Protein AF-A0A833RGL8-F1 (afdb_monomer_lite)

Sequence (198 aa):
MSSLGVRLPSSKVLNISPATPKSPPSQGNIVTILSIDGGGVRGLIPAAILAFLESKLQELDGEDARIADYFDVISGTSTGGLVATMLAAPNKQKRPLFSAKDIISFYNENIPKIFPSNRYDDSLEGTAASMDNSSNQNLLKLVQIGNGLLKKPVSRVNLENGNIEPLLNGGSNEEELIRFAKILSDERRMRLLRMQME

Structure (mmCIF, N/CA/C/O backbone):
data_AF-A0A833RGL8-F1
#
_entry.id   AF-A0A833RGL8-F1
#
loop_
_atom_site.group_PDB
_atom_site.id
_atom_site.type_symbol
_atom_site.label_atom_id
_atom_site.label_alt_id
_atom_site.label_comp_id
_atom_site.label_asym_id
_atom_site.label_entity_id
_atom_site.label_seq_id
_atom_site.pdbx_PDB_ins_code
_atom_site.Cartn_x
_atom_site.Cartn_y
_atom_site.Cartn_z
_atom_site.occupancy
_atom_site.B_iso_or_equiv
_atom_site.auth_seq_id
_atom_site.auth_comp_id
_atom_site.auth_asym_id
_atom_site.auth_atom_id
_atom_site.pdbx_PDB_model_num
ATOM 1 N N . MET A 1 1 ? -16.318 36.057 47.544 1.00 40.28 1 MET A N 1
ATOM 2 C CA . MET A 1 1 ? -15.712 35.810 46.218 1.00 40.28 1 MET A CA 1
ATOM 3 C C . MET A 1 1 ? -15.428 34.318 46.112 1.00 40.28 1 MET A C 1
ATOM 5 O O . MET A 1 1 ? -14.395 33.867 46.578 1.00 40.28 1 MET A O 1
ATOM 9 N N . SER A 1 2 ? -16.392 33.540 45.622 1.00 35.09 2 SER A N 1
ATOM 10 C CA . SER A 1 2 ? -16.273 32.086 45.445 1.00 35.09 2 SER A CA 1
ATOM 11 C C . SER A 1 2 ? -16.105 31.785 43.958 1.00 35.09 2 SER A C 1
ATOM 13 O O . SER A 1 2 ? -17.006 32.066 43.168 1.00 35.09 2 SER A O 1
ATOM 15 N N . SER A 1 3 ? -14.938 31.274 43.572 1.00 33.47 3 SER A N 1
ATOM 16 C CA . SER A 1 3 ? -14.620 30.906 42.195 1.00 33.47 3 SER A CA 1
ATOM 17 C C . SER A 1 3 ? -15.366 29.631 41.788 1.00 33.47 3 SER A C 1
ATOM 19 O O . SER A 1 3 ? -15.169 28.564 42.366 1.00 33.47 3 SER A O 1
ATOM 21 N N . LEU A 1 4 ? -16.216 29.727 40.762 1.00 38.72 4 LEU A N 1
ATOM 22 C CA . LEU A 1 4 ? -16.684 28.558 40.019 1.00 38.72 4 LEU A CA 1
ATOM 23 C C . LEU A 1 4 ? -15.535 28.054 39.136 1.00 38.72 4 LEU A C 1
ATOM 25 O O . LEU A 1 4 ? -15.265 28.605 38.072 1.00 38.72 4 LEU A O 1
ATOM 29 N N . GLY A 1 5 ? -14.846 27.009 39.590 1.00 34.19 5 GLY A N 1
ATOM 30 C CA . GLY A 1 5 ? -13.924 26.242 38.758 1.00 34.19 5 GLY A CA 1
ATOM 31 C C . GLY A 1 5 ? -14.698 25.237 37.909 1.00 34.19 5 GLY A C 1
ATOM 32 O O . GLY A 1 5 ? -15.135 24.206 38.415 1.00 34.19 5 GLY A O 1
ATOM 33 N N . VAL A 1 6 ? -14.860 25.522 36.616 1.00 39.75 6 VAL A N 1
ATOM 34 C CA . VAL A 1 6 ? -15.317 24.531 35.633 1.00 39.75 6 VAL A CA 1
ATOM 35 C C . VAL A 1 6 ? -14.189 23.520 35.437 1.00 39.75 6 VAL A C 1
ATOM 37 O O . VAL A 1 6 ? -13.125 23.840 34.910 1.00 39.75 6 VAL A O 1
ATOM 40 N N . ARG A 1 7 ? -14.406 22.292 35.909 1.00 36.06 7 ARG A N 1
ATOM 41 C CA . ARG A 1 7 ? -13.465 21.180 35.766 1.00 36.06 7 ARG A CA 1
ATOM 42 C C . ARG A 1 7 ? -13.641 20.582 34.366 1.00 36.06 7 ARG A C 1
ATOM 44 O O . ARG A 1 7 ? -14.615 19.878 34.119 1.00 36.06 7 ARG A O 1
ATOM 51 N N . LEU A 1 8 ? -12.722 20.885 33.450 1.00 35.59 8 LEU A N 1
ATOM 52 C CA . LEU A 1 8 ? -12.632 20.185 32.164 1.00 35.59 8 LEU A CA 1
ATOM 53 C C . LEU A 1 8 ? -12.257 18.712 32.421 1.00 35.59 8 LEU A C 1
ATOM 55 O O . LEU A 1 8 ? -11.372 18.458 33.246 1.00 35.59 8 LEU A O 1
ATOM 59 N N . PRO A 1 9 ? -12.903 17.734 31.764 1.00 39.12 9 PRO A N 1
ATOM 60 C CA . PRO A 1 9 ? -12.529 16.338 31.920 1.00 39.12 9 PRO A CA 1
ATOM 61 C C . PRO A 1 9 ? -11.150 16.101 31.298 1.00 39.12 9 PRO A C 1
ATOM 63 O O . PRO A 1 9 ? -10.868 16.527 30.178 1.00 39.12 9 PRO A O 1
ATOM 66 N N . SER A 1 10 ? -10.285 15.431 32.057 1.00 40.69 10 SER A N 1
ATOM 67 C CA . SER A 1 10 ? -8.956 15.015 31.625 1.00 40.69 10 SER A CA 1
ATOM 68 C C . SER A 1 10 ? -9.040 14.144 30.371 1.00 40.69 10 SER A C 1
ATOM 70 O O . SER A 1 10 ? -9.872 13.238 30.277 1.00 40.69 10 SER A O 1
ATOM 72 N N . SER A 1 11 ? -8.154 14.407 29.411 1.00 40.38 11 SER A N 1
ATOM 73 C CA . SER A 1 11 ? -7.927 13.558 28.247 1.00 40.38 11 SER A CA 1
ATOM 74 C C . SER A 1 11 ? -7.558 12.149 28.714 1.00 40.38 11 SER A C 1
ATOM 76 O O . SER A 1 11 ? -6.436 11.879 29.144 1.00 40.38 11 SER A O 1
ATOM 78 N N . LYS A 1 12 ? -8.521 11.224 28.660 1.00 40.88 12 LYS A N 1
ATOM 79 C CA . LYS A 1 12 ? -8.230 9.798 28.789 1.00 40.88 12 LYS A CA 1
ATOM 80 C C . LYS A 1 12 ? -7.387 9.405 27.583 1.00 40.88 12 LYS A C 1
ATOM 82 O O . LYS A 1 12 ? -7.902 9.284 26.476 1.00 40.88 12 LYS A O 1
ATOM 87 N N . VAL A 1 13 ? -6.092 9.216 27.809 1.00 41.22 13 VAL A N 1
ATOM 88 C CA . VAL A 1 13 ? -5.242 8.442 26.906 1.00 41.22 13 VAL A CA 1
ATOM 89 C C . VAL A 1 13 ? -5.885 7.058 26.812 1.00 41.22 13 VAL A C 1
ATOM 91 O O . VAL A 1 13 ? -5.988 6.346 27.813 1.00 41.22 13 VAL A O 1
ATOM 94 N N . LEU A 1 14 ? -6.425 6.728 25.639 1.00 39.59 14 LEU A N 1
ATOM 95 C CA . LEU A 1 14 ? -7.053 5.438 25.379 1.00 39.59 14 LEU A CA 1
ATOM 96 C C . LEU A 1 14 ? -5.961 4.370 25.417 1.00 39.59 14 LEU A C 1
ATOM 98 O O . LEU A 1 14 ? -5.161 4.253 24.494 1.00 39.59 14 LEU A O 1
ATOM 102 N N . ASN A 1 15 ? -5.918 3.612 26.509 1.00 33.62 15 ASN A N 1
ATOM 103 C CA . ASN A 1 15 ? -5.046 2.457 26.632 1.00 33.62 15 ASN A CA 1
ATOM 104 C C . ASN A 1 15 ? -5.696 1.297 25.866 1.00 33.62 15 ASN A C 1
ATOM 106 O O . ASN A 1 15 ? -6.582 0.613 26.381 1.00 33.62 15 ASN A O 1
ATOM 110 N N . ILE A 1 16 ? -5.333 1.155 24.594 1.00 46.06 16 ILE A N 1
ATOM 111 C CA . ILE A 1 16 ? -5.871 0.130 23.699 1.00 46.06 16 ILE A CA 1
ATOM 112 C C . ILE A 1 16 ? -5.130 -1.180 23.994 1.00 46.06 16 ILE A C 1
ATOM 114 O O . ILE A 1 16 ? -3.946 -1.309 23.701 1.00 46.06 16 ILE A O 1
ATOM 118 N N . SER A 1 17 ? -5.801 -2.147 24.623 1.00 36.81 17 SER A N 1
ATOM 119 C CA . SER A 1 17 ? -5.228 -3.480 24.846 1.00 36.81 17 SER A CA 1
ATOM 120 C C . SER A 1 17 ? -4.992 -4.211 23.513 1.00 36.81 17 SER A C 1
ATOM 122 O O . SER A 1 17 ? -5.835 -4.110 22.616 1.00 36.81 17 SER A O 1
ATOM 124 N N . PRO A 1 18 ? -3.910 -5.001 23.375 1.00 47.56 18 PRO A N 1
ATOM 125 C CA . PRO A 1 18 ? -3.611 -5.724 22.148 1.00 47.56 18 PRO A CA 1
ATOM 126 C C . PRO A 1 18 ? -4.452 -7.001 22.110 1.00 47.56 18 PRO A C 1
ATOM 128 O O . PRO A 1 18 ? -4.003 -8.069 22.519 1.00 47.56 18 PRO A O 1
ATOM 131 N N . ALA A 1 19 ? -5.712 -6.913 21.680 1.00 48.06 19 ALA A N 1
ATOM 132 C CA . ALA A 1 19 ? -6.512 -8.116 21.497 1.00 48.06 19 ALA A CA 1
ATOM 133 C C . ALA A 1 19 ? -7.598 -7.981 20.427 1.00 48.06 19 ALA A C 1
ATOM 135 O O . ALA A 1 19 ? -8.542 -7.202 20.533 1.00 48.06 19 ALA A O 1
ATOM 136 N N . THR A 1 20 ? -7.495 -8.918 19.488 1.00 40.09 20 THR A N 1
ATOM 137 C CA . THR A 1 20 ? -8.437 -9.357 18.454 1.00 40.09 20 THR A CA 1
ATOM 138 C C . THR A 1 20 ? -8.415 -8.616 17.115 1.00 40.09 20 THR A C 1
ATOM 140 O O . THR A 1 20 ? -8.352 -7.390 17.062 1.00 40.09 20 THR A O 1
ATOM 143 N N . PRO A 1 21 ? -8.469 -9.367 16.002 1.00 45.03 21 PRO A N 1
ATOM 144 C CA . PRO A 1 21 ? -8.455 -8.809 14.664 1.00 45.03 21 PRO A CA 1
ATOM 145 C C . PRO A 1 21 ? -9.860 -8.359 14.355 1.00 45.03 21 PRO A C 1
ATOM 147 O O . PRO A 1 21 ? -10.771 -9.170 14.179 1.00 45.03 21 PRO A O 1
ATOM 150 N N . LYS A 1 22 ? -10.031 -7.053 14.319 1.00 52.09 22 LYS A N 1
ATOM 151 C CA . LYS A 1 22 ? -11.241 -6.474 13.786 1.00 52.09 22 LYS A CA 1
ATOM 152 C C . LYS A 1 22 ? -10.915 -6.131 12.344 1.00 52.09 22 LYS A C 1
ATOM 154 O O . LYS A 1 22 ? -10.038 -5.309 12.101 1.00 52.09 22 LYS A O 1
ATOM 159 N N . SER A 1 23 ? -11.607 -6.776 11.404 1.00 52.25 23 SER A N 1
ATOM 160 C CA . SER A 1 23 ? -11.904 -6.125 10.126 1.00 52.25 23 SER A CA 1
ATOM 161 C C . SER A 1 23 ? -12.272 -4.664 10.415 1.00 52.25 23 SER A C 1
ATOM 163 O O . SER A 1 23 ? -12.898 -4.428 11.462 1.00 52.25 23 SER A O 1
ATOM 165 N N . PRO A 1 24 ? -11.884 -3.696 9.566 1.00 57.69 24 PRO A N 1
ATOM 166 C CA . PRO A 1 24 ? -12.228 -2.299 9.799 1.00 57.69 24 PRO A CA 1
ATOM 167 C C . PRO A 1 24 ? -13.723 -2.228 10.138 1.00 57.69 24 PRO A C 1
ATOM 169 O O . PRO A 1 24 ? -14.527 -2.868 9.451 1.00 57.69 24 PRO A O 1
ATOM 172 N N . PRO A 1 25 ? -14.115 -1.600 11.264 1.00 61.19 25 PRO A N 1
ATOM 173 C CA . PRO A 1 25 ? -15.490 -1.732 11.716 1.00 61.19 25 PRO A CA 1
ATOM 174 C C . PRO A 1 25 ? -16.434 -1.194 10.644 1.00 61.19 25 PRO A C 1
ATOM 176 O O . PRO A 1 25 ? -16.199 -0.116 10.099 1.00 61.19 25 PRO A O 1
ATOM 179 N N . SER A 1 26 ? -17.476 -1.958 10.323 1.00 59.44 26 SER A N 1
ATOM 180 C CA . SER A 1 26 ? -18.328 -1.731 9.148 1.00 59.44 26 SER A CA 1
ATOM 181 C C . SER A 1 26 ? -19.215 -0.484 9.248 1.00 59.44 26 SER A C 1
ATOM 183 O O . SER A 1 26 ? -19.781 -0.056 8.247 1.00 59.44 26 SER A O 1
ATOM 185 N N . GLN A 1 27 ? -19.327 0.124 10.433 1.00 61.91 27 GLN A N 1
ATOM 186 C CA . GLN A 1 27 ? -20.131 1.325 10.679 1.00 61.91 27 GLN A CA 1
ATOM 187 C C . GLN A 1 27 ? -19.305 2.622 10.617 1.00 61.91 27 GLN A C 1
ATOM 189 O O . GLN A 1 27 ? -19.189 3.380 11.589 1.00 61.91 27 GLN A O 1
ATOM 194 N N . GLY A 1 28 ? -18.716 2.865 9.449 1.00 65.75 28 GLY A N 1
ATOM 195 C CA . GLY A 1 28 ? -18.011 4.100 9.105 1.00 65.75 28 GLY A CA 1
ATOM 196 C C . GLY A 1 28 ? -18.901 5.179 8.492 1.00 65.75 28 GLY A C 1
ATOM 197 O O . GLY A 1 28 ? -20.062 4.935 8.175 1.00 65.75 28 GLY A O 1
ATOM 198 N N . ASN A 1 29 ? -18.357 6.383 8.311 1.00 77.75 29 ASN A N 1
ATOM 199 C CA . ASN A 1 29 ? -18.996 7.415 7.478 1.00 77.75 29 ASN A CA 1
ATOM 200 C C . ASN A 1 29 ? -18.647 7.246 5.994 1.00 77.75 29 ASN A C 1
ATOM 202 O O . ASN A 1 29 ? -19.386 7.703 5.124 1.00 77.75 29 ASN A O 1
ATOM 206 N N . ILE A 1 30 ? -17.505 6.619 5.715 1.00 87.31 30 ILE A N 1
ATOM 207 C CA . ILE A 1 30 ? -16.975 6.397 4.370 1.00 87.31 30 ILE A CA 1
ATOM 208 C C . ILE A 1 30 ? -16.576 4.935 4.208 1.00 87.31 30 ILE A C 1
ATOM 210 O O . ILE A 1 30 ? -16.220 4.292 5.191 1.00 87.31 30 ILE A O 1
ATOM 214 N N . VAL A 1 31 ? -16.599 4.431 2.974 1.00 91.00 31 VAL A N 1
ATOM 215 C CA . VAL A 1 31 ? -16.024 3.127 2.608 1.00 91.00 31 VAL A CA 1
ATOM 216 C C . VAL A 1 31 ? -14.622 3.357 2.052 1.00 91.00 31 VAL A C 1
ATOM 218 O O . VAL A 1 31 ? -14.440 4.204 1.176 1.00 91.00 31 VAL A O 1
ATOM 221 N N . THR A 1 32 ? -13.632 2.618 2.547 1.00 94.12 32 THR A N 1
ATOM 222 C CA . THR A 1 32 ? -12.225 2.764 2.148 1.00 94.12 32 THR A CA 1
ATOM 223 C C . THR A 1 32 ? -11.786 1.604 1.257 1.00 94.12 32 THR A C 1
ATOM 225 O O . THR A 1 32 ? -11.839 0.436 1.640 1.00 94.12 32 THR A O 1
ATOM 228 N N . ILE A 1 33 ? -11.328 1.921 0.044 1.00 96.69 33 ILE A N 1
ATOM 229 C CA . ILE A 1 33 ? -10.935 0.927 -0.963 1.00 96.69 33 ILE A CA 1
ATOM 230 C C . ILE A 1 33 ? -9.487 1.171 -1.384 1.00 96.69 33 ILE A C 1
ATOM 232 O O . ILE A 1 33 ? -9.130 2.280 -1.778 1.00 96.69 33 ILE A O 1
ATOM 236 N N . LEU A 1 34 ? -8.671 0.120 -1.329 1.00 97.56 34 LEU A N 1
ATOM 237 C CA . LEU A 1 34 ? -7.328 0.074 -1.897 1.00 97.56 34 LEU A CA 1
ATOM 238 C C . LEU A 1 34 ? -7.343 -0.802 -3.155 1.00 97.56 34 LEU A C 1
ATOM 240 O O . LEU A 1 34 ? -7.759 -1.962 -3.113 1.00 97.56 34 LEU A O 1
ATOM 244 N N . SER A 1 35 ? -6.862 -0.255 -4.269 1.00 97.81 35 SER A N 1
ATOM 245 C CA . SER A 1 35 ? -6.669 -0.980 -5.528 1.00 97.81 35 SER A CA 1
ATOM 246 C C . SER A 1 35 ? -5.206 -0.915 -5.941 1.00 97.81 35 SER A C 1
ATOM 248 O O . SER A 1 35 ? -4.608 0.161 -5.931 1.00 97.81 35 SER A O 1
ATOM 250 N N . ILE A 1 36 ? -4.629 -2.067 -6.286 1.00 97.75 36 ILE A N 1
ATOM 251 C CA . ILE A 1 36 ? -3.215 -2.207 -6.636 1.00 97.75 36 ILE A CA 1
ATOM 252 C C . ILE A 1 36 ? -3.092 -2.804 -8.037 1.00 97.75 36 ILE A C 1
ATOM 254 O O . ILE A 1 36 ? -3.458 -3.958 -8.285 1.00 97.75 36 ILE A O 1
ATOM 258 N N . ASP A 1 37 ? -2.530 -2.021 -8.949 1.00 94.81 37 ASP A N 1
ATOM 259 C CA . ASP A 1 37 ? -2.343 -2.430 -10.337 1.00 94.81 37 ASP A CA 1
ATOM 260 C C . ASP A 1 37 ? -1.329 -3.574 -10.484 1.00 94.81 37 ASP A C 1
ATOM 262 O O . ASP A 1 37 ? -0.404 -3.760 -9.686 1.00 94.81 37 ASP A O 1
ATOM 266 N N . GLY A 1 38 ? -1.494 -4.343 -11.562 1.00 92.69 38 GLY A N 1
ATOM 267 C CA . GLY A 1 38 ? -0.502 -5.317 -12.005 1.00 92.69 38 GLY A CA 1
ATOM 268 C C . GLY A 1 38 ? 0.695 -4.655 -12.689 1.00 92.69 38 GLY A C 1
ATOM 269 O O . GLY A 1 38 ? 0.631 -3.521 -13.156 1.00 92.69 38 GLY A O 1
ATOM 270 N N . GLY A 1 39 ? 1.810 -5.377 -12.794 1.00 90.06 39 GLY A N 1
ATOM 271 C CA . GLY A 1 39 ? 2.985 -4.836 -13.487 1.00 90.06 39 GLY A CA 1
ATOM 272 C C . GLY A 1 39 ? 4.252 -5.679 -13.421 1.00 90.06 39 GLY A C 1
ATOM 273 O O . GLY A 1 39 ? 5.340 -5.120 -13.566 1.00 90.06 39 GLY A O 1
ATOM 274 N N . GLY A 1 40 ? 4.136 -6.984 -13.156 1.00 90.25 40 GLY A N 1
ATOM 275 C CA . GLY A 1 40 ? 5.285 -7.874 -12.988 1.00 90.25 40 GLY A CA 1
ATOM 276 C C . GLY A 1 40 ? 6.196 -7.401 -11.853 1.00 90.25 40 GLY A C 1
ATOM 277 O O . GLY A 1 40 ? 5.705 -7.053 -10.781 1.00 90.25 40 GLY A O 1
ATOM 278 N N . VAL A 1 41 ? 7.504 -7.321 -12.079 1.00 90.62 41 VAL A N 1
ATOM 279 C CA . VAL A 1 41 ? 8.491 -6.858 -11.087 1.00 90.62 41 VAL A CA 1
ATOM 280 C C . VAL A 1 41 ? 8.257 -5.417 -10.618 1.00 90.62 41 VAL A C 1
ATOM 282 O O . VAL A 1 41 ? 8.681 -5.042 -9.525 1.00 90.62 41 VAL A O 1
ATOM 285 N N . ARG A 1 42 ? 7.522 -4.605 -11.396 1.00 91.62 42 ARG A N 1
ATOM 286 C CA . ARG A 1 42 ? 7.205 -3.210 -11.046 1.00 91.62 42 ARG A CA 1
ATOM 287 C C . ARG A 1 42 ? 6.253 -3.070 -9.862 1.00 91.62 42 ARG A C 1
ATOM 289 O O . ARG A 1 42 ? 6.107 -1.955 -9.375 1.00 91.62 42 ARG A O 1
ATOM 296 N N . GLY A 1 43 ? 5.677 -4.162 -9.349 1.00 92.00 43 GLY A N 1
ATOM 297 C CA . GLY A 1 43 ? 4.933 -4.157 -8.081 1.00 92.00 43 GLY A CA 1
ATOM 298 C C . GLY A 1 43 ? 5.740 -3.633 -6.884 1.00 92.00 43 GLY A C 1
ATOM 299 O O . GLY A 1 43 ? 5.153 -3.190 -5.902 1.00 92.00 43 GLY A O 1
ATOM 300 N N . LEU A 1 44 ? 7.075 -3.577 -6.990 1.00 93.31 44 LEU A N 1
ATOM 301 C CA . LEU A 1 44 ? 7.942 -2.892 -6.025 1.00 93.31 44 LEU A CA 1
ATOM 302 C C . LEU A 1 44 ? 7.663 -1.383 -5.898 1.00 93.31 44 LEU A C 1
ATOM 304 O O . LEU A 1 44 ? 7.874 -0.822 -4.825 1.00 93.31 44 LEU A O 1
ATOM 308 N N . ILE A 1 45 ? 7.172 -0.727 -6.956 1.00 95.25 45 ILE A N 1
ATOM 309 C CA . ILE A 1 45 ? 6.827 0.702 -6.929 1.00 95.25 45 ILE A CA 1
ATOM 310 C C . ILE A 1 45 ? 5.651 0.955 -5.969 1.00 95.25 45 ILE A C 1
ATOM 312 O O . ILE A 1 45 ? 5.850 1.687 -4.998 1.00 95.25 45 ILE A O 1
ATOM 316 N N . PRO A 1 46 ? 4.450 0.363 -6.161 1.00 96.56 46 PRO A N 1
ATOM 317 C CA . PRO A 1 46 ? 3.359 0.542 -5.209 1.00 96.56 46 PRO A CA 1
ATOM 318 C C . PRO A 1 46 ? 3.683 -0.048 -3.831 1.00 96.56 46 PRO A C 1
ATOM 320 O O . PRO A 1 46 ? 3.240 0.516 -2.837 1.00 96.56 46 PRO A O 1
ATOM 323 N N . ALA A 1 47 ? 4.499 -1.107 -3.727 1.00 96.19 47 ALA A N 1
ATOM 324 C CA . ALA A 1 47 ? 4.944 -1.622 -2.427 1.00 96.19 47 ALA A CA 1
ATOM 325 C C . ALA A 1 47 ? 5.746 -0.581 -1.622 1.00 96.19 47 ALA A C 1
ATOM 327 O O . ALA A 1 47 ? 5.528 -0.446 -0.421 1.00 96.19 47 ALA A O 1
ATOM 328 N N . ALA A 1 48 ? 6.619 0.201 -2.268 1.00 97.19 48 ALA A N 1
ATOM 329 C CA . ALA A 1 48 ? 7.343 1.294 -1.611 1.00 97.19 48 ALA A CA 1
ATOM 330 C C . ALA A 1 48 ? 6.402 2.407 -1.118 1.00 97.19 48 ALA A C 1
ATOM 332 O O . ALA A 1 48 ? 6.544 2.886 0.007 1.00 97.19 48 ALA A O 1
ATOM 333 N N . ILE A 1 49 ? 5.398 2.771 -1.921 1.00 98.12 49 ILE A N 1
ATOM 334 C CA . ILE A 1 49 ? 4.370 3.746 -1.526 1.00 98.12 49 ILE A CA 1
ATOM 335 C C . ILE A 1 49 ? 3.547 3.233 -0.336 1.00 98.12 49 ILE A C 1
ATOM 337 O O . ILE A 1 49 ? 3.317 3.969 0.622 1.00 98.12 49 ILE A O 1
ATOM 341 N N . LEU A 1 50 ? 3.144 1.961 -0.364 1.00 98.38 50 LEU A N 1
ATOM 342 C CA . LEU A 1 50 ? 2.401 1.325 0.723 1.00 98.38 50 LEU A CA 1
ATOM 343 C C . LEU A 1 50 ? 3.233 1.213 2.001 1.00 98.38 50 LEU A C 1
ATOM 345 O O . LEU A 1 50 ? 2.692 1.419 3.082 1.00 98.38 50 LEU A O 1
ATOM 349 N N . ALA A 1 51 ? 4.535 0.938 1.894 1.00 98.44 51 ALA A N 1
ATOM 350 C CA . ALA A 1 51 ? 5.438 0.911 3.041 1.00 98.44 51 ALA A CA 1
ATOM 351 C C . ALA A 1 51 ? 5.527 2.283 3.722 1.00 98.44 51 ALA A C 1
ATOM 353 O O . ALA A 1 51 ? 5.513 2.358 4.949 1.00 98.44 51 ALA A O 1
ATOM 354 N N . PHE A 1 52 ? 5.557 3.365 2.938 1.00 98.69 52 PHE A N 1
ATOM 355 C CA . PHE A 1 52 ? 5.489 4.722 3.475 1.00 98.69 52 PHE A CA 1
ATOM 356 C C . PHE A 1 52 ? 4.132 5.016 4.132 1.00 98.69 52 PHE A C 1
ATOM 358 O O . PHE A 1 52 ? 4.083 5.516 5.253 1.00 98.69 52 PHE A O 1
ATOM 365 N N . LEU A 1 53 ? 3.020 4.682 3.470 1.00 98.75 53 LEU A N 1
ATOM 366 C CA . LEU A 1 53 ? 1.685 4.884 4.041 1.00 98.75 53 LEU A CA 1
ATOM 367 C C . LEU A 1 53 ? 1.519 4.124 5.367 1.00 98.75 53 LEU A C 1
ATOM 369 O O . LEU A 1 53 ? 1.060 4.696 6.354 1.00 98.75 53 LEU A O 1
ATOM 373 N N . GLU A 1 54 ? 1.924 2.853 5.409 1.00 98.69 54 GLU A N 1
ATOM 374 C CA . GLU A 1 54 ? 1.841 2.030 6.615 1.00 98.69 54 GLU A CA 1
ATOM 375 C C . GLU A 1 54 ? 2.720 2.577 7.744 1.00 98.69 54 GLU A C 1
ATOM 377 O O . GLU A 1 54 ? 2.275 2.595 8.889 1.00 98.69 54 GLU A O 1
ATOM 382 N N . SER A 1 55 ? 3.910 3.112 7.444 1.00 98.62 55 SER A N 1
ATOM 383 C CA . SER A 1 55 ? 4.747 3.733 8.477 1.00 98.62 55 SER A CA 1
ATOM 384 C C . SER A 1 55 ? 4.079 4.971 9.082 1.00 98.62 55 SER A C 1
ATOM 386 O O . SER A 1 55 ? 4.161 5.187 10.287 1.00 98.62 55 SER A O 1
ATOM 388 N N . LYS A 1 56 ? 3.366 5.771 8.277 1.00 98.75 56 LYS A N 1
ATOM 389 C CA . LYS A 1 56 ? 2.605 6.926 8.784 1.00 98.75 56 LYS A CA 1
ATOM 390 C C . LYS A 1 56 ? 1.397 6.522 9.615 1.00 98.75 56 LYS A C 1
ATOM 392 O O . LYS A 1 56 ? 1.099 7.178 10.608 1.00 98.75 56 LYS A O 1
ATOM 397 N N . LEU A 1 57 ? 0.747 5.417 9.273 1.00 98.62 57 LEU A N 1
ATOM 398 C CA . LEU A 1 57 ? -0.307 4.836 10.103 1.00 98.62 57 LEU A CA 1
ATOM 399 C C . LEU A 1 57 ? 0.252 4.319 11.437 1.00 98.62 57 LEU A C 1
ATOM 401 O O . LEU A 1 57 ? -0.354 4.543 12.481 1.00 98.62 57 LEU A O 1
ATOM 405 N N . GLN A 1 58 ? 1.439 3.707 11.423 1.00 98.50 58 GLN A N 1
ATOM 406 C CA . GLN A 1 58 ? 2.127 3.244 12.632 1.00 98.50 58 GLN A CA 1
ATOM 407 C C . GLN A 1 58 ? 2.573 4.395 13.541 1.00 98.50 58 GLN A C 1
ATOM 409 O O . GLN A 1 58 ? 2.447 4.291 14.759 1.00 98.50 58 GLN A O 1
ATOM 414 N N . GLU A 1 59 ? 3.030 5.514 12.971 1.00 98.44 59 GLU A N 1
ATOM 415 C CA . GLU A 1 59 ? 3.318 6.743 13.728 1.00 98.44 59 GLU A CA 1
ATOM 416 C C . GLU A 1 59 ? 2.068 7.285 14.448 1.00 98.44 59 GLU A C 1
ATOM 418 O O . GLU A 1 59 ? 2.178 7.836 15.544 1.00 98.44 59 GLU A O 1
ATOM 423 N N . LEU A 1 60 ? 0.880 7.132 13.850 1.00 98.06 60 LEU A N 1
ATOM 424 C CA . LEU A 1 60 ? -0.378 7.650 14.394 1.00 98.06 60 LEU A CA 1
ATOM 425 C C . LEU A 1 60 ? -1.040 6.708 15.407 1.00 98.06 60 LEU A C 1
ATOM 427 O O . LEU A 1 60 ? -1.547 7.183 16.423 1.00 98.06 60 LEU A O 1
ATOM 431 N N . ASP A 1 61 ? -1.065 5.405 15.129 1.00 97.06 61 ASP A N 1
ATOM 432 C CA . ASP A 1 61 ? -1.884 4.418 15.850 1.00 97.06 61 ASP A CA 1
ATOM 433 C C . ASP A 1 61 ? -1.075 3.274 16.491 1.00 97.06 61 ASP A C 1
ATOM 435 O O . ASP A 1 61 ? -1.661 2.378 17.103 1.00 97.06 61 ASP A O 1
ATOM 439 N N . GLY A 1 62 ? 0.256 3.304 16.386 1.00 97.31 62 GLY A N 1
ATOM 440 C CA . GLY A 1 62 ? 1.173 2.336 16.992 1.00 97.31 62 GLY A CA 1
ATOM 441 C C . GLY A 1 62 ? 1.759 1.317 16.008 1.00 97.31 62 GLY A C 1
ATOM 442 O O . GLY A 1 62 ? 1.216 1.062 14.936 1.00 97.31 62 GLY A O 1
ATOM 443 N N . GLU A 1 63 ? 2.873 0.689 16.397 1.00 95.94 63 GLU A N 1
ATOM 444 C CA . GLU A 1 63 ? 3.695 -0.193 15.541 1.00 95.94 63 GLU A CA 1
ATOM 445 C C . GLU A 1 63 ? 2.944 -1.414 14.972 1.00 95.94 63 GLU A C 1
ATOM 447 O O . GLU A 1 63 ? 3.299 -1.955 13.920 1.00 95.94 63 GLU A O 1
ATOM 452 N N . ASP A 1 64 ? 1.867 -1.835 15.635 1.00 94.56 64 ASP A N 1
ATOM 453 C CA . ASP A 1 64 ? 1.023 -2.949 15.201 1.00 94.56 64 ASP A CA 1
ATOM 454 C C . ASP A 1 64 ? 0.014 -2.572 14.109 1.00 94.56 64 ASP A C 1
ATOM 456 O O . ASP A 1 64 ? -0.648 -3.464 13.567 1.00 94.56 64 ASP A O 1
ATOM 460 N N . ALA A 1 65 ? -0.115 -1.288 13.758 1.00 96.69 65 ALA A N 1
ATOM 461 C CA . ALA A 1 65 ? -0.981 -0.837 12.676 1.00 96.69 65 ALA A CA 1
ATOM 462 C C . ALA A 1 65 ? -0.567 -1.468 11.338 1.00 96.69 65 ALA A C 1
ATOM 464 O O . ALA A 1 65 ? 0.618 -1.530 10.984 1.00 96.69 65 ALA A O 1
ATOM 465 N N . ARG A 1 66 ? -1.556 -1.970 10.595 1.00 97.75 66 ARG A N 1
ATOM 466 C CA . ARG A 1 66 ? -1.374 -2.572 9.268 1.00 97.75 66 ARG A CA 1
ATOM 467 C C . ARG A 1 66 ? -2.360 -1.987 8.275 1.00 97.75 66 ARG A C 1
ATOM 469 O O . ARG A 1 66 ? -3.460 -1.623 8.672 1.00 97.75 66 ARG A O 1
ATOM 476 N N . ILE A 1 67 ? -2.015 -1.980 6.986 1.00 97.88 67 ILE A N 1
ATOM 477 C CA . ILE A 1 67 ? -2.906 -1.502 5.906 1.00 97.88 67 ILE A CA 1
ATOM 478 C C . ILE A 1 67 ? -4.326 -2.092 6.021 1.00 97.88 67 ILE A C 1
ATOM 480 O O . ILE A 1 67 ? -5.307 -1.356 5.928 1.00 97.88 67 ILE A O 1
ATOM 484 N N . ALA A 1 68 ? -4.450 -3.392 6.306 1.00 96.62 68 ALA A N 1
ATOM 485 C CA . ALA A 1 68 ? -5.745 -4.068 6.441 1.00 96.62 68 ALA A CA 1
ATOM 486 C C . ALA A 1 68 ? -6.629 -3.569 7.600 1.00 96.62 68 ALA A C 1
ATOM 488 O O . ALA A 1 68 ? -7.807 -3.907 7.644 1.00 96.62 68 ALA A O 1
ATOM 489 N N . ASP A 1 69 ? -6.102 -2.761 8.521 1.00 95.38 69 ASP A N 1
ATOM 490 C CA . ASP A 1 69 ? -6.897 -2.148 9.590 1.00 95.38 69 ASP A CA 1
ATOM 491 C C . ASP A 1 69 ? -7.716 -0.939 9.120 1.00 95.38 69 ASP A C 1
ATOM 493 O O . ASP A 1 69 ? -8.617 -0.494 9.834 1.00 95.38 69 ASP A O 1
ATOM 497 N N . TYR A 1 70 ? -7.366 -0.377 7.960 1.00 96.31 70 TYR A N 1
ATOM 498 C CA . TYR A 1 70 ? -7.870 0.912 7.483 1.00 96.31 70 TYR A CA 1
ATOM 499 C C . TYR A 1 70 ? -8.691 0.810 6.200 1.00 96.31 70 TYR A C 1
ATOM 501 O O . TYR A 1 70 ? -9.443 1.734 5.896 1.00 96.31 70 TYR A O 1
ATOM 509 N N . PHE A 1 71 ? -8.545 -0.282 5.447 1.00 96.38 71 PHE A N 1
ATOM 510 C CA . PHE A 1 71 ? -9.212 -0.491 4.163 1.00 96.38 71 PHE A CA 1
ATOM 511 C C . PHE A 1 71 ? -10.253 -1.601 4.249 1.00 96.38 71 PHE A C 1
ATOM 513 O O . PHE A 1 71 ? -9.911 -2.750 4.521 1.00 96.38 71 PHE A O 1
ATOM 520 N N . ASP A 1 72 ? -11.511 -1.254 3.972 1.00 94.00 72 ASP A N 1
ATOM 521 C CA . ASP A 1 72 ? -12.637 -2.194 3.911 1.00 94.00 72 ASP A CA 1
ATOM 522 C C . ASP A 1 72 ? -12.462 -3.220 2.789 1.00 94.00 72 ASP A C 1
ATOM 524 O O . ASP A 1 72 ? -12.819 -4.390 2.930 1.00 94.00 72 ASP A O 1
ATOM 528 N N . VAL A 1 73 ? -11.891 -2.774 1.670 1.00 96.06 73 VAL A N 1
ATOM 529 C CA . VAL A 1 73 ? -11.610 -3.610 0.507 1.00 96.06 73 VAL A CA 1
ATOM 530 C C . VAL A 1 73 ? -10.171 -3.388 0.068 1.00 96.06 73 VAL A C 1
ATOM 532 O O . VAL A 1 73 ? -9.756 -2.258 -0.186 1.00 96.06 73 VAL A O 1
ATOM 535 N N . ILE A 1 74 ? -9.425 -4.483 -0.079 1.00 97.50 74 ILE A N 1
ATOM 536 C CA . ILE A 1 74 ? -8.115 -4.496 -0.728 1.00 97.50 74 ILE A CA 1
ATOM 537 C C . ILE A 1 74 ? -8.229 -5.376 -1.964 1.00 97.50 74 ILE A C 1
ATOM 539 O O . ILE A 1 74 ? -8.598 -6.547 -1.880 1.00 97.50 74 ILE A O 1
ATOM 543 N N . SER A 1 75 ? -7.913 -4.802 -3.116 1.00 97.75 75 SER A N 1
ATOM 544 C CA . SER A 1 75 ? -7.980 -5.469 -4.410 1.00 97.75 75 SER A CA 1
ATOM 545 C C . SER A 1 75 ? -6.684 -5.274 -5.181 1.00 97.75 75 SER A C 1
ATOM 547 O O . SER A 1 75 ? -5.948 -4.308 -4.974 1.00 97.75 75 SER A O 1
ATOM 549 N N . GLY A 1 76 ? -6.396 -6.199 -6.089 1.00 97.62 76 GLY A N 1
ATOM 550 C CA . GLY A 1 76 ? -5.300 -6.026 -7.022 1.00 97.62 76 GLY A CA 1
ATOM 551 C C . GLY A 1 76 ? -5.286 -7.080 -8.115 1.00 97.62 76 GLY A C 1
ATOM 552 O O . GLY A 1 76 ? -5.851 -8.163 -7.963 1.00 97.62 76 GLY A O 1
ATOM 553 N N . THR A 1 77 ? -4.629 -6.753 -9.224 1.00 96.69 77 THR A N 1
ATOM 554 C CA . THR A 1 77 ? -4.547 -7.619 -10.410 1.00 96.69 77 THR A CA 1
ATOM 555 C C . THR A 1 77 ? -3.117 -8.110 -10.613 1.00 96.69 77 THR A C 1
ATOM 557 O O . THR A 1 77 ? -2.171 -7.339 -10.475 1.00 96.69 77 THR A O 1
ATOM 560 N N . SER A 1 78 ? -2.930 -9.386 -10.973 1.00 94.06 78 SER A N 1
ATOM 561 C CA . SER A 1 78 ? -1.600 -9.983 -11.199 1.00 94.06 78 SER A CA 1
ATOM 562 C C . SER A 1 78 ? -0.682 -9.786 -9.975 1.00 94.06 78 SER A C 1
ATOM 564 O O . SER A 1 78 ? -1.078 -10.129 -8.861 1.00 94.06 78 SER A O 1
ATOM 566 N N . THR A 1 79 ? 0.504 -9.195 -10.136 1.00 93.25 79 THR A N 1
ATOM 567 C CA . THR A 1 79 ? 1.392 -8.804 -9.032 1.00 93.25 79 THR A CA 1
ATOM 568 C C . THR A 1 79 ? 0.664 -8.021 -7.935 1.00 93.25 79 THR A C 1
ATOM 570 O O . THR A 1 79 ? 0.866 -8.292 -6.755 1.00 93.25 79 THR A O 1
ATOM 573 N N . GLY A 1 80 ? -0.232 -7.098 -8.297 1.00 95.75 80 GLY A N 1
ATOM 574 C CA . GLY A 1 80 ? -1.035 -6.351 -7.329 1.00 95.75 80 GLY A CA 1
ATOM 575 C C . GLY A 1 80 ? -1.963 -7.250 -6.508 1.00 95.75 80 GLY A C 1
ATOM 576 O O . GLY A 1 80 ? -2.177 -6.993 -5.329 1.00 95.75 80 GLY A O 1
ATOM 577 N N . GLY A 1 81 ? -2.448 -8.353 -7.086 1.00 96.81 81 GLY A N 1
ATOM 578 C CA . GLY A 1 81 ? -3.230 -9.372 -6.379 1.00 96.81 81 GLY A CA 1
ATOM 579 C C . GLY A 1 81 ? -2.396 -10.178 -5.379 1.00 96.81 81 GLY A C 1
ATOM 580 O O . GLY A 1 81 ? -2.873 -10.491 -4.286 1.00 96.81 81 GLY A O 1
ATOM 581 N N . LEU A 1 82 ? -1.123 -10.449 -5.698 1.00 94.94 82 LEU A N 1
ATOM 582 C CA . LEU A 1 82 ? -0.178 -11.030 -4.736 1.00 94.94 82 LEU A CA 1
ATOM 583 C C . LEU A 1 82 ? 0.058 -10.071 -3.563 1.00 94.94 82 LEU A C 1
ATOM 585 O O . LEU A 1 82 ? -0.055 -10.488 -2.414 1.00 94.94 82 LEU A O 1
ATOM 589 N N . VAL A 1 83 ? 0.314 -8.787 -3.843 1.00 96.25 83 VAL A N 1
ATOM 590 C CA . VAL A 1 83 ? 0.483 -7.748 -2.809 1.00 96.25 83 VAL A CA 1
ATOM 591 C C . VAL A 1 83 ? -0.771 -7.639 -1.935 1.00 96.25 83 VAL A C 1
ATOM 593 O O . VAL A 1 83 ? -0.664 -7.684 -0.711 1.00 96.25 83 VAL A O 1
ATOM 596 N N . ALA A 1 84 ? -1.961 -7.575 -2.540 1.00 97.31 84 ALA A N 1
ATOM 597 C CA . ALA A 1 84 ? -3.235 -7.546 -1.822 1.00 97.31 84 ALA A CA 1
ATOM 598 C C . ALA A 1 84 ? -3.399 -8.760 -0.893 1.00 97.31 84 ALA A C 1
ATOM 600 O O . ALA A 1 84 ? -3.756 -8.608 0.274 1.00 97.31 84 ALA A O 1
ATOM 601 N N . THR A 1 85 ? -3.064 -9.958 -1.380 1.00 96.06 85 THR A N 1
ATOM 602 C CA . THR A 1 85 ? -3.127 -11.189 -0.581 1.00 96.06 85 THR A CA 1
ATOM 603 C C . THR A 1 85 ? -2.143 -11.150 0.585 1.00 96.06 85 THR A C 1
ATOM 605 O O . THR A 1 85 ? -2.517 -11.492 1.700 1.00 96.06 85 THR A O 1
ATOM 608 N N . MET A 1 86 ? -0.905 -10.696 0.373 1.00 95.50 86 MET A N 1
ATOM 609 C CA . MET A 1 86 ? 0.098 -10.581 1.441 1.00 95.50 86 MET A CA 1
ATOM 610 C C . MET A 1 86 ? -0.340 -9.614 2.551 1.00 95.50 86 MET A C 1
ATOM 612 O O . MET A 1 86 ? -0.130 -9.902 3.729 1.00 95.50 86 MET A O 1
ATOM 616 N N . LEU A 1 87 ? -0.992 -8.507 2.182 1.00 96.44 87 LEU A N 1
ATOM 617 C CA . LEU A 1 87 ? -1.513 -7.508 3.121 1.00 96.44 87 LEU A CA 1
ATOM 618 C C . LEU A 1 87 ? -2.761 -7.968 3.886 1.00 96.44 87 LEU A C 1
ATOM 620 O O . LEU A 1 87 ? -3.039 -7.431 4.954 1.00 96.44 87 LEU A O 1
ATOM 624 N N . ALA A 1 88 ? -3.526 -8.924 3.352 1.00 95.50 88 ALA A N 1
ATOM 625 C CA . ALA A 1 88 ? -4.812 -9.337 3.920 1.00 95.50 88 ALA A CA 1
ATOM 626 C C . ALA A 1 88 ? -4.795 -10.738 4.556 1.00 95.50 88 ALA A C 1
ATOM 628 O O . ALA A 1 88 ? -5.620 -11.029 5.424 1.00 95.50 88 ALA A O 1
ATOM 629 N N . ALA A 1 89 ? -3.880 -11.619 4.141 1.00 95.00 89 ALA A N 1
ATOM 630 C CA . ALA A 1 89 ? -3.839 -13.001 4.602 1.00 95.00 89 ALA A CA 1
ATOM 631 C C . ALA A 1 89 ? -3.564 -13.070 6.117 1.00 95.00 89 ALA A C 1
ATOM 633 O O . ALA A 1 89 ? -2.560 -12.521 6.581 1.00 95.00 89 ALA A O 1
ATOM 634 N N . PRO A 1 90 ? -4.416 -13.754 6.903 1.00 94.44 90 PRO A N 1
ATOM 635 C CA . PRO A 1 90 ? -4.258 -13.822 8.346 1.00 94.44 90 PRO A CA 1
ATOM 636 C C . PRO A 1 90 ? -3.154 -14.804 8.760 1.00 94.44 90 PRO A C 1
ATOM 638 O O . PRO A 1 90 ? -3.070 -15.927 8.266 1.00 94.44 90 PRO A O 1
ATOM 641 N N . ASN A 1 91 ? -2.355 -14.415 9.749 1.00 92.19 91 ASN A N 1
ATOM 642 C CA . ASN A 1 91 ? -1.491 -15.308 10.515 1.00 92.19 91 ASN A CA 1
ATOM 643 C C . ASN A 1 91 ? -2.290 -16.048 11.614 1.00 92.19 91 ASN A C 1
ATOM 645 O O . ASN A 1 91 ? -3.513 -15.931 11.712 1.00 92.19 91 ASN A O 1
ATOM 649 N N . LYS A 1 92 ? -1.611 -16.811 12.485 1.00 92.94 92 LYS A N 1
ATOM 650 C CA . LYS A 1 92 ? -2.266 -17.555 13.585 1.00 92.94 92 LYS A CA 1
ATOM 651 C C . LYS A 1 92 ? -2.991 -16.642 14.582 1.00 92.94 92 LYS A C 1
ATOM 653 O O . LYS A 1 92 ? -3.980 -17.049 15.182 1.00 92.94 92 LYS A O 1
ATOM 658 N N . GLN A 1 93 ? -2.520 -15.409 14.734 1.00 90.94 93 GLN A N 1
ATOM 659 C CA . GLN A 1 93 ? -3.125 -14.354 15.548 1.00 90.94 93 GLN A CA 1
ATOM 660 C C . GLN A 1 93 ? -4.201 -13.580 14.770 1.00 90.94 93 GLN A C 1
ATOM 662 O O . GLN A 1 93 ? -4.712 -12.573 15.261 1.00 90.94 93 GLN A O 1
ATOM 667 N N . LYS A 1 94 ? -4.552 -14.051 13.563 1.00 90.81 94 LYS A N 1
ATOM 668 C CA . LYS A 1 94 ? -5.504 -13.449 12.629 1.00 90.81 94 LYS A CA 1
ATOM 669 C C . LYS A 1 94 ? -5.157 -11.993 12.247 1.00 90.81 94 LYS A C 1
ATOM 671 O O . LYS A 1 94 ? -6.029 -11.240 11.832 1.00 90.81 94 LYS A O 1
ATOM 676 N N . ARG A 1 95 ? -3.887 -11.593 12.366 1.00 93.75 95 ARG A N 1
ATOM 677 C CA . ARG A 1 95 ? -3.337 -10.325 11.845 1.00 93.75 95 ARG A CA 1
ATOM 678 C C . ARG A 1 95 ? -2.754 -10.545 10.445 1.00 93.75 95 ARG A C 1
ATOM 680 O O . ARG A 1 95 ? -2.402 -11.685 10.150 1.00 93.75 95 ARG A O 1
ATOM 687 N N . PRO A 1 96 ? -2.600 -9.503 9.611 1.00 95.19 96 PRO A N 1
ATOM 688 C CA . PRO A 1 96 ? -1.867 -9.614 8.352 1.00 95.19 96 PRO A CA 1
ATOM 689 C C . PRO A 1 96 ? -0.516 -10.314 8.513 1.00 95.19 96 PRO A C 1
ATOM 691 O O . PRO A 1 96 ? 0.240 -10.010 9.438 1.00 95.19 96 PRO A O 1
ATOM 694 N N . LEU A 1 97 ? -0.233 -11.269 7.626 1.00 93.31 97 LEU A N 1
ATOM 695 C CA . LEU A 1 97 ? 1.002 -12.050 7.640 1.00 93.31 97 LEU A CA 1
ATOM 696 C C . LEU A 1 97 ? 2.228 -11.193 7.299 1.00 93.31 97 LEU A C 1
ATOM 698 O O . LEU A 1 97 ? 3.309 -11.460 7.819 1.00 93.31 97 LEU A O 1
ATOM 702 N N . PHE A 1 98 ? 2.045 -10.169 6.465 1.00 95.50 98 PHE A N 1
ATOM 703 C CA . PHE A 1 98 ? 3.096 -9.257 6.029 1.00 95.50 98 PHE A CA 1
ATOM 704 C C . PHE A 1 98 ? 2.750 -7.812 6.395 1.00 95.50 98 PHE A C 1
ATOM 706 O O . PHE A 1 98 ? 1.604 -7.380 6.252 1.00 95.50 98 PHE A O 1
ATOM 713 N N . SER A 1 99 ? 3.755 -7.053 6.831 1.00 96.62 99 SER A N 1
ATOM 714 C CA . SER A 1 99 ? 3.734 -5.592 6.721 1.00 96.62 99 SER A CA 1
ATOM 715 C C . SER A 1 99 ? 3.981 -5.173 5.268 1.00 96.62 99 SER A C 1
ATOM 717 O O . SER A 1 99 ? 4.534 -5.931 4.465 1.00 96.62 99 SER A O 1
ATOM 719 N N . ALA A 1 100 ? 3.631 -3.940 4.918 1.00 95.75 100 ALA A N 1
ATOM 720 C CA . ALA A 1 100 ? 3.921 -3.384 3.602 1.00 95.75 100 ALA A CA 1
ATOM 721 C C . ALA A 1 100 ? 5.435 -3.341 3.313 1.00 95.75 100 ALA A C 1
ATOM 723 O O . ALA A 1 100 ? 5.857 -3.532 2.172 1.00 95.75 100 ALA A O 1
ATOM 724 N N . LYS A 1 101 ? 6.273 -3.173 4.345 1.00 95.81 101 LYS A N 1
ATOM 725 C CA . LYS A 1 101 ? 7.736 -3.250 4.214 1.00 95.81 101 LYS A CA 1
ATOM 726 C C . LYS A 1 101 ? 8.218 -4.671 3.902 1.00 95.81 101 LYS A C 1
ATOM 728 O O . LYS A 1 101 ? 9.122 -4.829 3.082 1.00 95.81 101 LYS A O 1
ATOM 733 N N . ASP A 1 102 ? 7.604 -5.696 4.495 1.00 96.44 102 ASP A N 1
ATOM 734 C CA . ASP A 1 102 ? 7.987 -7.098 4.262 1.00 96.44 102 ASP A CA 1
ATOM 735 C C . ASP A 1 102 ? 7.747 -7.532 2.813 1.00 96.44 102 ASP A C 1
ATOM 737 O O . ASP A 1 102 ? 8.448 -8.403 2.302 1.00 96.44 102 ASP A O 1
ATOM 741 N N . ILE A 1 103 ? 6.802 -6.893 2.118 1.00 94.44 103 ILE A N 1
ATOM 742 C CA . ILE A 1 103 ? 6.550 -7.137 0.694 1.00 94.44 103 ILE A CA 1
ATOM 743 C C . ILE A 1 103 ? 7.790 -6.794 -0.133 1.00 94.44 103 ILE A C 1
ATOM 745 O O . ILE A 1 103 ? 8.170 -7.566 -1.007 1.00 94.44 103 ILE A O 1
ATOM 749 N N . ILE A 1 104 ? 8.482 -5.691 0.164 1.00 93.56 104 ILE A N 1
ATOM 750 C CA . ILE A 1 104 ? 9.714 -5.320 -0.548 1.00 93.56 104 ILE A CA 1
ATOM 751 C C . ILE A 1 104 ? 10.788 -6.399 -0.349 1.00 93.56 104 ILE A C 1
ATOM 753 O O . ILE A 1 104 ? 11.425 -6.819 -1.317 1.00 93.56 104 ILE A O 1
ATOM 757 N N . SER A 1 105 ? 10.954 -6.885 0.885 1.00 94.25 105 SER A N 1
ATOM 758 C CA . SER A 1 105 ? 11.894 -7.967 1.210 1.00 94.25 105 SER A CA 1
ATOM 759 C C . SER A 1 105 ? 11.541 -9.257 0.468 1.00 94.25 105 SER A C 1
ATOM 761 O O . SER A 1 105 ? 12.386 -9.819 -0.228 1.00 94.25 105 SER A O 1
ATOM 763 N N . PHE A 1 106 ? 10.270 -9.670 0.515 1.00 93.19 106 PHE A N 1
ATOM 764 C CA . PHE A 1 106 ? 9.778 -10.846 -0.201 1.00 93.19 106 PHE A CA 1
ATOM 765 C C . PHE A 1 106 ? 10.064 -10.751 -1.701 1.00 93.19 106 PHE A C 1
ATOM 767 O O . PHE A 1 106 ? 10.540 -11.714 -2.301 1.00 93.19 106 PHE A O 1
ATOM 774 N N . TYR A 1 107 ? 9.799 -9.595 -2.310 1.00 89.50 107 TYR A N 1
ATOM 775 C CA . TYR A 1 107 ? 10.024 -9.383 -3.735 1.00 89.50 107 TYR A CA 1
ATOM 776 C C . TYR A 1 107 ? 11.511 -9.490 -4.079 1.00 89.50 107 TYR A C 1
ATOM 778 O O . TYR A 1 107 ? 11.853 -10.233 -4.993 1.00 89.50 107 TYR A O 1
ATOM 786 N N . ASN A 1 108 ? 12.403 -8.845 -3.324 1.00 87.75 108 ASN A N 1
ATOM 787 C CA . ASN A 1 108 ? 13.848 -8.934 -3.565 1.00 87.75 108 ASN A CA 1
ATOM 788 C C . ASN A 1 108 ? 14.387 -10.371 -3.456 1.00 87.75 108 ASN A C 1
ATOM 790 O O . ASN A 1 108 ? 15.257 -10.765 -4.229 1.00 87.75 108 ASN A O 1
ATOM 794 N N . GLU A 1 109 ? 13.856 -11.172 -2.533 1.00 90.38 109 GLU A N 1
ATOM 795 C CA . GLU A 1 109 ? 14.298 -12.555 -2.316 1.00 90.38 109 GLU A CA 1
ATOM 796 C C . GLU A 1 109 ? 13.712 -13.562 -3.317 1.00 90.38 109 GLU A C 1
ATOM 798 O O . GLU A 1 109 ? 14.330 -14.598 -3.602 1.00 90.38 109 GLU A O 1
ATOM 803 N N . ASN A 1 110 ? 12.502 -13.300 -3.823 1.00 89.94 110 ASN A N 1
ATOM 804 C CA . ASN A 1 110 ? 11.727 -14.288 -4.574 1.00 89.94 110 ASN A CA 1
ATOM 805 C C . ASN A 1 110 ? 11.541 -13.939 -6.051 1.00 89.94 110 ASN A C 1
ATOM 807 O O . ASN A 1 110 ? 11.441 -14.863 -6.855 1.00 89.94 110 ASN A O 1
ATOM 811 N N . ILE A 1 111 ? 11.564 -12.665 -6.458 1.00 85.25 111 ILE A N 1
ATOM 812 C CA . ILE A 1 111 ? 11.414 -12.294 -7.875 1.00 85.25 111 ILE A CA 1
ATOM 813 C C . ILE A 1 111 ? 12.443 -12.974 -8.786 1.00 85.25 111 ILE A C 1
ATOM 815 O O . ILE A 1 111 ? 12.016 -13.502 -9.810 1.00 85.25 111 ILE A O 1
ATOM 819 N N . PRO A 1 112 ? 13.746 -13.056 -8.450 1.00 84.12 112 PRO A N 1
ATOM 820 C CA . PRO A 1 112 ? 14.713 -13.754 -9.303 1.00 84.12 112 PRO A CA 1
ATOM 821 C C . PRO A 1 112 ? 14.393 -15.243 -9.515 1.00 84.12 112 PRO A C 1
ATOM 823 O O . PRO A 1 112 ? 14.832 -15.843 -10.492 1.00 84.12 112 PRO A O 1
ATOM 826 N N . LYS A 1 113 ? 13.614 -15.849 -8.607 1.00 86.94 113 LYS A N 1
ATOM 827 C CA . LYS A 1 113 ? 13.144 -17.240 -8.699 1.00 86.94 113 LYS A CA 1
ATOM 828 C C . LYS A 1 113 ? 11.813 -17.353 -9.449 1.00 86.94 113 LYS A C 1
ATOM 830 O O . LYS A 1 113 ? 11.596 -18.349 -10.131 1.00 86.94 113 LYS A O 1
ATOM 835 N N . ILE A 1 114 ? 10.936 -16.357 -9.305 1.00 83.19 114 ILE A N 1
ATOM 836 C CA . ILE A 1 114 ? 9.619 -16.279 -9.961 1.00 83.19 114 ILE A CA 1
ATOM 837 C C . ILE A 1 114 ? 9.775 -15.923 -11.447 1.00 83.19 114 ILE A C 1
ATOM 839 O O . ILE A 1 114 ? 9.110 -16.512 -12.292 1.00 83.19 114 ILE A O 1
ATOM 843 N N . PHE A 1 115 ? 10.695 -15.010 -11.761 1.00 75.38 115 PHE A N 1
ATOM 844 C CA . PHE A 1 115 ? 11.041 -14.560 -13.109 1.00 75.38 115 PHE A CA 1
ATOM 845 C C . PHE A 1 115 ? 12.523 -14.863 -13.391 1.00 75.38 115 PHE A C 1
ATOM 847 O O . PHE A 1 115 ? 13.354 -13.950 -13.399 1.00 75.38 115 PHE A O 1
ATOM 854 N N . PRO A 1 116 ? 12.907 -16.144 -13.541 1.00 70.62 116 PRO A N 1
ATOM 855 C CA . PRO A 1 116 ? 14.297 -16.506 -13.773 1.00 70.62 116 PRO A CA 1
ATOM 856 C C . PRO A 1 116 ? 14.737 -16.049 -15.166 1.00 70.62 116 PRO A C 1
ATOM 858 O O . PRO A 1 116 ? 14.128 -16.423 -16.166 1.00 70.62 116 PRO A O 1
ATOM 861 N N . SER A 1 117 ? 15.850 -15.317 -15.235 1.00 62.78 117 SER A N 1
ATOM 862 C CA . SER A 1 117 ? 16.401 -14.711 -16.462 1.00 62.78 117 SER A CA 1
ATOM 863 C C . SER A 1 117 ? 16.790 -15.702 -17.574 1.00 62.78 117 SER A C 1
ATOM 865 O O . SER A 1 117 ? 17.209 -15.275 -18.637 1.00 62.78 117 SER A O 1
ATOM 867 N N . ASN A 1 118 ? 16.688 -17.013 -17.330 1.00 55.81 118 ASN A N 1
ATOM 868 C CA . ASN A 1 118 ? 17.245 -18.078 -18.172 1.00 55.81 118 ASN A CA 1
ATOM 869 C C . ASN A 1 118 ? 16.197 -19.088 -18.690 1.00 55.81 118 ASN A C 1
ATOM 871 O O . ASN A 1 118 ? 16.575 -20.178 -19.115 1.00 55.81 118 ASN A O 1
ATOM 875 N N . ARG A 1 119 ? 14.886 -18.805 -18.582 1.00 51.09 119 ARG A N 1
ATOM 876 C CA . ARG A 1 119 ? 13.821 -19.778 -18.928 1.00 51.09 119 ARG A CA 1
ATOM 877 C C . ARG A 1 119 ? 12.851 -19.365 -20.037 1.00 51.09 119 ARG A C 1
ATOM 879 O O . ARG A 1 119 ? 11.916 -20.119 -20.288 1.00 51.09 119 ARG A O 1
ATOM 886 N N . TYR A 1 120 ? 13.078 -18.251 -20.721 1.00 48.41 120 TYR A N 1
ATOM 887 C CA . TYR A 1 120 ? 12.304 -17.912 -21.913 1.00 48.41 120 TYR A CA 1
ATOM 888 C C . TYR A 1 120 ? 13.202 -17.999 -23.146 1.00 48.41 120 TYR A C 1
ATOM 890 O O . TYR A 1 120 ? 14.250 -17.366 -23.205 1.00 48.41 120 TYR A O 1
ATOM 898 N N . ASP A 1 121 ? 12.801 -18.855 -24.088 1.00 49.03 121 ASP A N 1
ATOM 899 C CA . ASP A 1 121 ? 13.188 -18.748 -25.492 1.00 49.03 121 ASP A CA 1
ATOM 900 C C . ASP A 1 121 ? 12.715 -17.369 -25.968 1.00 49.03 121 ASP A C 1
ATOM 902 O O . ASP A 1 121 ? 11.510 -17.105 -26.048 1.00 49.03 121 ASP A O 1
ATOM 906 N N . ASP A 1 122 ? 13.675 -16.460 -26.113 1.00 49.19 122 ASP A N 1
ATOM 907 C CA . ASP A 1 122 ? 13.520 -15.004 -26.155 1.00 49.19 122 ASP A CA 1
ATOM 908 C C . ASP A 1 122 ? 12.997 -14.534 -27.525 1.00 49.19 122 ASP A C 1
ATOM 910 O O . ASP A 1 122 ? 13.617 -13.754 -28.239 1.00 49.19 122 ASP A O 1
ATOM 914 N N . SER A 1 123 ? 11.835 -15.053 -27.928 1.00 49.75 123 SER A N 1
ATOM 915 C CA . SER A 1 123 ? 11.111 -14.610 -29.127 1.00 49.75 123 SER A CA 1
ATOM 916 C C . SER A 1 123 ? 10.209 -13.394 -28.869 1.00 49.75 123 SER A C 1
ATOM 918 O O . SER A 1 123 ? 9.539 -12.915 -29.784 1.00 49.75 123 SER A O 1
ATOM 920 N N . LEU A 1 124 ? 10.192 -12.866 -27.638 1.00 46.25 124 LEU A N 1
ATOM 921 C CA . LEU A 1 124 ? 9.447 -11.666 -27.251 1.00 46.25 124 LEU A CA 1
ATOM 922 C C . LEU A 1 124 ? 10.401 -10.488 -27.024 1.00 46.25 124 LEU A C 1
ATOM 924 O O . LEU A 1 124 ? 10.584 -10.010 -25.907 1.00 46.25 124 LEU A O 1
ATOM 928 N N . GLU A 1 125 ? 10.986 -9.987 -28.109 1.00 44.09 125 GLU A N 1
ATOM 929 C CA . GLU A 1 125 ? 11.770 -8.753 -28.071 1.00 44.09 125 GLU A CA 1
ATOM 930 C C . GLU A 1 125 ? 10.885 -7.509 -27.836 1.00 44.09 125 GLU A C 1
ATOM 932 O O . GLU A 1 125 ? 9.736 -7.418 -28.277 1.00 44.09 125 GLU A O 1
ATOM 937 N N . GLY A 1 126 ? 11.449 -6.495 -27.169 1.00 50.66 126 GLY A N 1
ATOM 938 C CA . GLY A 1 126 ? 10.846 -5.165 -27.024 1.00 50.66 126 GLY A CA 1
ATOM 939 C C . GLY A 1 126 ? 10.119 -4.916 -25.696 1.00 50.66 126 GLY A C 1
ATOM 940 O O . GLY A 1 126 ? 10.453 -5.474 -24.654 1.00 50.66 126 GLY A O 1
ATOM 941 N N . THR A 1 127 ? 9.130 -4.015 -25.705 1.00 44.84 127 THR A N 1
ATOM 942 C CA . THR A 1 127 ? 8.415 -3.494 -24.515 1.00 44.84 127 THR A CA 1
ATOM 943 C C . THR A 1 127 ? 7.745 -4.562 -23.636 1.00 44.84 127 THR A C 1
ATOM 945 O O . THR A 1 127 ? 7.413 -4.269 -22.484 1.00 44.84 127 THR A O 1
ATOM 948 N N . ALA A 1 128 ? 7.590 -5.793 -24.137 1.00 39.97 128 ALA A N 1
ATOM 949 C CA . ALA A 1 128 ? 7.066 -6.945 -23.406 1.00 39.97 128 ALA A CA 1
ATOM 950 C C . ALA A 1 128 ? 8.025 -7.469 -22.307 1.00 39.97 128 ALA A C 1
ATOM 952 O O . ALA A 1 128 ? 7.550 -7.796 -21.221 1.00 39.97 128 ALA A O 1
ATOM 953 N N . ALA A 1 129 ? 9.349 -7.432 -22.520 1.00 49.81 129 ALA A N 1
ATOM 954 C CA . ALA A 1 129 ? 10.380 -7.955 -21.599 1.00 49.81 129 ALA A CA 1
ATOM 955 C C . ALA A 1 129 ? 10.758 -7.000 -20.437 1.00 49.81 129 ALA A C 1
ATOM 957 O O . ALA A 1 129 ? 11.669 -7.234 -19.642 1.00 49.81 129 ALA A O 1
ATOM 958 N N . SER A 1 130 ? 10.097 -5.840 -20.327 1.00 68.50 130 SER A N 1
ATOM 959 C CA . SER A 1 130 ? 10.385 -4.884 -19.244 1.00 68.50 130 SER A CA 1
ATOM 960 C C . SER A 1 130 ? 9.688 -5.245 -17.926 1.00 68.50 130 SER 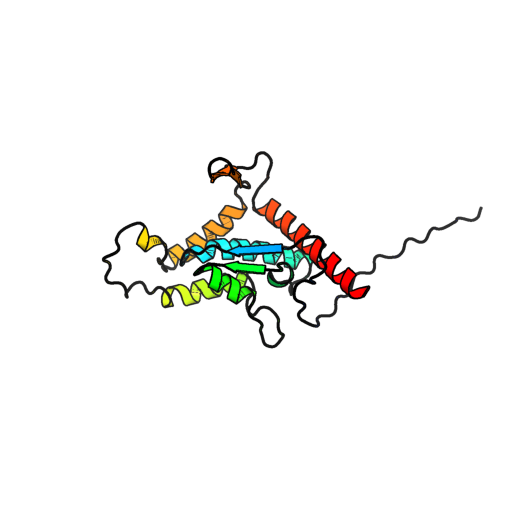A C 1
ATOM 962 O O . SER A 1 130 ? 10.055 -4.692 -16.884 1.00 68.50 130 SER A O 1
ATOM 964 N N . MET A 1 131 ? 8.652 -6.091 -17.949 1.00 73.62 131 MET A N 1
ATOM 965 C CA . MET A 1 131 ? 7.833 -6.399 -16.766 1.00 73.62 131 MET A CA 1
ATOM 966 C C . MET A 1 131 ? 8.389 -7.542 -15.918 1.00 73.62 131 MET A C 1
ATOM 968 O O . MET A 1 131 ? 7.967 -7.705 -14.781 1.00 73.62 131 MET A O 1
ATOM 972 N N . ASP A 1 132 ? 9.339 -8.307 -16.426 1.00 78.62 132 ASP A N 1
ATOM 973 C CA . ASP A 1 132 ? 9.902 -9.516 -15.825 1.00 78.62 132 ASP A CA 1
ATOM 974 C C . ASP A 1 132 ? 11.410 -9.401 -15.544 1.00 78.62 132 ASP A C 1
ATOM 976 O O . ASP A 1 132 ? 11.990 -10.308 -14.950 1.00 78.62 132 ASP A O 1
ATOM 980 N N . ASN A 1 133 ? 12.041 -8.262 -15.868 1.00 83.56 133 ASN A N 1
ATOM 981 C CA . ASN A 1 133 ? 13.447 -7.993 -15.551 1.00 83.56 133 ASN A CA 1
ATOM 982 C C . ASN A 1 133 ? 13.706 -8.028 -14.032 1.00 83.56 133 ASN A C 1
ATOM 984 O O . ASN A 1 133 ? 13.561 -7.037 -13.312 1.00 83.56 133 ASN A O 1
ATOM 988 N N . SER A 1 134 ? 14.147 -9.184 -13.557 1.00 85.81 134 SER A N 1
ATOM 989 C CA . SER A 1 134 ? 14.389 -9.508 -12.153 1.00 85.81 134 SER A CA 1
ATOM 990 C C . SER A 1 134 ? 15.812 -9.215 -11.679 1.00 85.81 134 SER A C 1
ATOM 992 O O . SER A 1 134 ? 16.173 -9.593 -10.564 1.00 85.81 134 SER A O 1
ATOM 994 N N . SER A 1 135 ? 16.634 -8.544 -12.495 1.00 86.44 135 SER A N 1
ATOM 995 C CA . SER A 1 135 ? 18.005 -8.208 -12.103 1.00 86.44 135 SER A CA 1
ATOM 996 C C . SER A 1 135 ? 18.016 -7.357 -10.829 1.00 86.44 135 SER A C 1
ATOM 998 O O . SER A 1 135 ? 17.236 -6.413 -10.692 1.00 86.44 135 SER A O 1
ATOM 1000 N N . ASN A 1 136 ? 18.942 -7.641 -9.907 1.00 86.06 136 ASN A N 1
ATOM 1001 C CA . ASN A 1 136 ? 19.051 -6.907 -8.638 1.00 86.06 136 ASN A CA 1
ATOM 1002 C C . ASN A 1 136 ? 19.146 -5.385 -8.847 1.00 86.06 136 ASN A C 1
ATOM 1004 O O . ASN A 1 136 ? 18.563 -4.613 -8.088 1.00 86.06 136 ASN A O 1
ATOM 1008 N N . GLN A 1 137 ? 19.831 -4.944 -9.908 1.00 87.06 137 GLN A N 1
ATOM 1009 C CA . GLN A 1 137 ? 19.919 -3.530 -10.270 1.00 87.06 137 GLN A CA 1
ATOM 1010 C C . GLN A 1 137 ? 18.548 -2.939 -10.631 1.00 87.06 137 GLN A C 1
ATOM 1012 O O . GLN A 1 137 ? 18.235 -1.827 -10.205 1.00 87.06 137 GLN A O 1
ATOM 1017 N N . ASN A 1 138 ? 17.719 -3.669 -11.385 1.00 87.44 138 ASN A N 1
ATOM 1018 C CA . ASN A 1 138 ? 16.373 -3.217 -11.715 1.00 87.44 138 ASN A CA 1
ATOM 1019 C C . ASN A 1 138 ? 15.472 -3.173 -10.473 1.00 87.44 138 ASN A C 1
ATOM 1021 O O . ASN A 1 138 ? 14.772 -2.183 -10.274 1.00 87.44 138 ASN A O 1
ATOM 1025 N N . LEU A 1 139 ? 15.533 -4.181 -9.597 1.00 89.94 139 LEU A N 1
ATOM 1026 C CA . LEU A 1 139 ? 14.727 -4.206 -8.368 1.00 89.94 139 LEU A CA 1
ATOM 1027 C C . LEU A 1 139 ? 15.054 -3.024 -7.445 1.00 89.94 139 LEU A C 1
ATOM 1029 O O . LEU A 1 139 ? 14.149 -2.305 -7.017 1.00 89.94 139 LEU A O 1
ATOM 1033 N N . LEU A 1 140 ? 16.344 -2.745 -7.225 1.00 89.12 140 LEU A N 1
ATOM 1034 C CA . LEU A 1 140 ? 16.786 -1.570 -6.465 1.00 89.12 140 LEU A CA 1
ATOM 1035 C C . LEU A 1 140 ? 16.302 -0.264 -7.106 1.00 89.12 140 LEU A C 1
ATOM 1037 O O . LEU A 1 140 ? 15.803 0.623 -6.411 1.00 89.12 140 LEU A O 1
ATOM 1041 N N . LYS A 1 141 ? 16.393 -0.159 -8.437 1.00 91.31 141 LYS A N 1
ATOM 1042 C CA . LYS A 1 141 ? 15.920 1.011 -9.182 1.00 91.31 141 LYS A CA 1
ATOM 1043 C C . LYS A 1 141 ? 14.410 1.211 -9.036 1.00 91.31 141 LYS A C 1
ATOM 1045 O O . LYS A 1 141 ? 13.970 2.345 -8.891 1.00 91.31 141 LYS A O 1
ATOM 1050 N N . LEU A 1 142 ? 13.610 0.147 -9.045 1.00 91.69 142 LEU A N 1
ATOM 1051 C CA . LEU A 1 142 ? 12.154 0.236 -8.888 1.00 91.69 142 LEU A CA 1
ATOM 1052 C C . LEU A 1 142 ? 11.755 0.725 -7.493 1.00 91.69 142 LEU A C 1
ATOM 1054 O O . LEU A 1 142 ? 10.886 1.589 -7.381 1.00 91.69 142 LEU A O 1
ATOM 1058 N N . VAL A 1 143 ? 12.435 0.253 -6.445 1.00 92.62 143 VAL A N 1
ATOM 1059 C CA . VAL A 1 143 ? 12.244 0.772 -5.080 1.00 92.62 143 VAL A CA 1
ATOM 1060 C C . VAL A 1 143 ? 12.627 2.254 -5.006 1.00 92.62 143 VAL A C 1
ATOM 1062 O O . VAL A 1 143 ? 11.881 3.061 -4.454 1.00 92.62 143 VAL A O 1
ATOM 1065 N N . GLN A 1 144 ? 13.753 2.647 -5.613 1.00 92.06 144 GLN A N 1
ATOM 1066 C CA . GLN A 1 144 ? 14.166 4.054 -5.692 1.00 92.06 144 GLN A CA 1
ATOM 1067 C C . GLN A 1 144 ? 13.163 4.918 -6.460 1.00 92.06 144 GLN A C 1
ATOM 1069 O O . GLN A 1 144 ? 12.887 6.037 -6.036 1.00 92.06 144 GLN A O 1
ATOM 1074 N N . ILE A 1 145 ? 12.590 4.410 -7.556 1.00 93.19 145 ILE A N 1
ATOM 1075 C CA . ILE A 1 145 ? 11.530 5.097 -8.301 1.00 93.19 145 ILE A CA 1
ATOM 1076 C C . ILE A 1 145 ? 10.317 5.313 -7.397 1.00 93.19 145 ILE A C 1
ATOM 1078 O O . ILE A 1 145 ? 9.855 6.446 -7.304 1.00 93.19 145 ILE A O 1
ATOM 1082 N N . GLY A 1 146 ? 9.840 4.275 -6.700 1.00 91.94 146 GLY A N 1
ATOM 1083 C CA . GLY A 1 146 ? 8.721 4.389 -5.759 1.00 91.94 146 GLY A CA 1
ATOM 1084 C C . GLY A 1 146 ? 8.968 5.445 -4.681 1.00 91.94 146 GLY A C 1
ATOM 1085 O O . GLY A 1 146 ? 8.158 6.352 -4.509 1.00 91.94 146 GLY A O 1
ATOM 1086 N N . ASN A 1 147 ? 10.140 5.419 -4.044 1.00 95.06 147 ASN A N 1
ATOM 1087 C CA . ASN A 1 147 ? 10.528 6.441 -3.067 1.00 95.06 147 ASN A CA 1
ATOM 1088 C C . ASN A 1 147 ? 10.651 7.842 -3.693 1.00 95.06 147 ASN A C 1
ATOM 1090 O O . ASN A 1 147 ? 10.288 8.839 -3.074 1.00 95.06 147 ASN A O 1
ATOM 1094 N N . GLY A 1 148 ? 11.129 7.936 -4.935 1.00 94.31 148 GLY A N 1
ATOM 1095 C CA . GLY A 1 148 ? 11.225 9.191 -5.676 1.00 94.31 148 GLY A CA 1
ATOM 1096 C C . GLY A 1 148 ? 9.862 9.786 -6.036 1.00 94.31 148 GLY A C 1
ATOM 1097 O O . GLY A 1 148 ? 9.730 11.007 -6.088 1.00 94.31 148 GLY A O 1
ATOM 1098 N N . LEU A 1 149 ? 8.832 8.955 -6.244 1.00 94.75 149 LEU A N 1
ATOM 1099 C CA . LEU A 1 149 ? 7.464 9.421 -6.495 1.00 94.75 149 LEU A CA 1
ATOM 1100 C C . LEU A 1 149 ? 6.878 10.167 -5.292 1.00 94.75 149 LEU A C 1
ATOM 1102 O O . LEU A 1 149 ? 6.135 11.121 -5.508 1.00 94.75 149 LEU A O 1
ATOM 1106 N N . LEU A 1 150 ? 7.256 9.812 -4.059 1.00 96.00 150 LEU A N 1
ATOM 1107 C CA . LEU A 1 150 ? 6.811 10.514 -2.846 1.00 96.00 150 LEU A CA 1
ATOM 1108 C C . LEU A 1 150 ? 7.163 12.009 -2.893 1.00 96.00 150 LEU A C 1
ATOM 1110 O O . LEU A 1 150 ? 6.385 12.849 -2.456 1.00 96.00 150 LEU A O 1
ATOM 1114 N N . LYS A 1 151 ? 8.307 12.361 -3.489 1.00 96.38 151 LYS A N 1
ATOM 1115 C CA . LYS A 1 151 ? 8.774 13.752 -3.591 1.00 96.38 151 LYS A CA 1
ATOM 1116 C C . LYS A 1 151 ? 8.206 14.510 -4.791 1.00 96.38 151 LYS A C 1
ATOM 1118 O O . LYS A 1 151 ? 8.444 15.708 -4.918 1.00 96.38 151 LYS A O 1
ATOM 1123 N N . LYS A 1 152 ? 7.486 13.837 -5.693 1.00 94.12 152 LYS A N 1
ATOM 1124 C CA . LYS A 1 152 ? 6.866 14.492 -6.851 1.00 94.12 152 LYS A CA 1
ATOM 1125 C C . LYS A 1 152 ? 5.572 15.207 -6.455 1.00 94.12 152 LYS A C 1
ATOM 1127 O O . LYS A 1 152 ? 4.934 14.786 -5.489 1.00 94.12 152 LYS A O 1
ATOM 1132 N N . PRO A 1 153 ? 5.160 16.236 -7.218 1.00 95.06 153 PRO A N 1
ATOM 1133 C CA . PRO A 1 153 ? 3.862 16.867 -7.032 1.00 95.06 153 PRO A CA 1
ATOM 1134 C C . PRO A 1 153 ? 2.719 15.860 -7.144 1.00 95.06 153 PRO A C 1
ATOM 1136 O O . PRO A 1 153 ? 2.768 14.947 -7.980 1.00 95.06 153 PRO A O 1
ATOM 1139 N N . VAL A 1 154 ? 1.679 16.064 -6.338 1.00 93.81 154 VAL A N 1
ATOM 1140 C CA . VAL A 1 154 ? 0.424 15.322 -6.479 1.00 93.81 154 VAL A CA 1
ATOM 1141 C C . VAL A 1 154 ? -0.111 15.519 -7.887 1.00 93.81 154 VAL A C 1
ATOM 1143 O O . VAL A 1 154 ? -0.074 16.619 -8.437 1.00 93.81 154 VAL A O 1
ATOM 1146 N N . SER A 1 155 ? -0.593 14.438 -8.484 1.00 91.62 155 SER A N 1
ATOM 1147 C CA . SER A 1 155 ? -1.212 14.465 -9.804 1.00 91.62 155 SER A CA 1
ATOM 1148 C C . SER A 1 155 ? -2.631 13.923 -9.729 1.00 91.62 155 SER A C 1
ATOM 1150 O O . SER A 1 155 ? -2.946 13.097 -8.874 1.00 91.62 155 SER A O 1
ATOM 1152 N N . ARG A 1 156 ? -3.487 14.384 -10.634 1.00 90.00 156 ARG A N 1
ATOM 1153 C CA . ARG A 1 156 ? -4.862 13.916 -10.789 1.00 90.00 156 ARG A CA 1
ATOM 1154 C C . ARG A 1 156 ? -5.092 13.428 -12.209 1.00 90.00 156 ARG A C 1
ATOM 1156 O O . ARG A 1 156 ?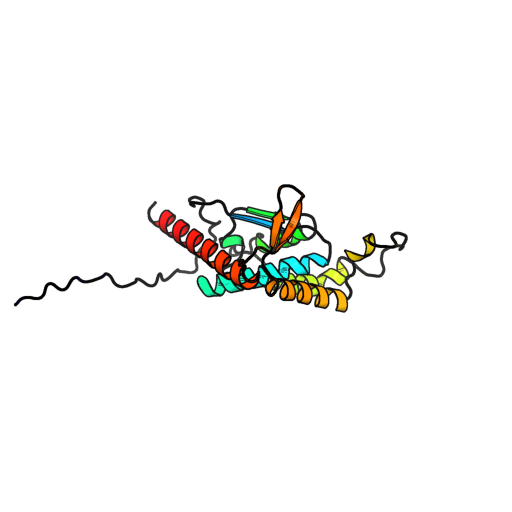 -4.430 13.882 -13.139 1.00 90.00 156 ARG A O 1
ATOM 1163 N N . VAL A 1 157 ? -6.056 12.532 -12.370 1.00 89.31 157 VAL A N 1
ATOM 1164 C CA . VAL A 1 157 ? -6.554 12.160 -13.694 1.00 89.31 157 VAL A CA 1
ATOM 1165 C C . VAL A 1 157 ? -7.553 13.221 -14.137 1.00 89.31 157 VAL A C 1
ATOM 1167 O O . VAL A 1 157 ? -8.531 13.498 -13.442 1.00 89.31 157 VAL A O 1
ATOM 1170 N N . ASN A 1 158 ? -7.302 13.819 -15.292 1.00 88.94 158 ASN A N 1
ATOM 1171 C CA . ASN A 1 158 ? -8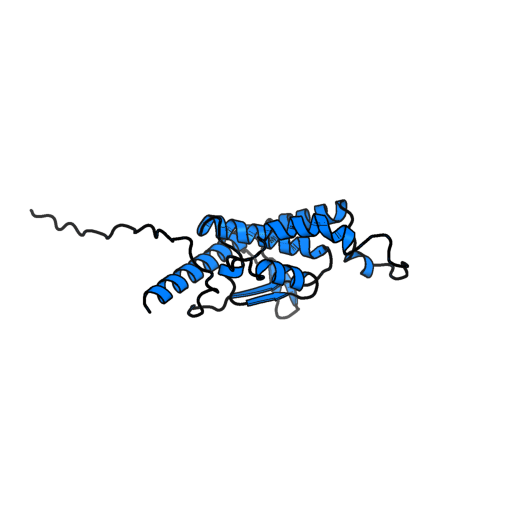.271 14.637 -15.989 1.00 88.94 158 ASN A CA 1
ATOM 1172 C C . ASN A 1 158 ? -9.343 13.707 -16.575 1.00 88.94 158 ASN A C 1
ATOM 1174 O O . ASN A 1 158 ? -9.067 12.902 -17.461 1.00 88.94 158 ASN A O 1
ATOM 1178 N N . LEU A 1 159 ? -10.564 13.789 -16.047 1.00 91.06 159 LEU A N 1
ATOM 1179 C CA . LEU A 1 159 ? -11.649 12.870 -16.404 1.00 91.06 159 LEU A CA 1
ATOM 1180 C C . LEU A 1 159 ? -12.183 13.074 -17.830 1.00 91.06 159 LEU A C 1
ATOM 1182 O O . LEU A 1 159 ? -12.871 12.195 -18.338 1.00 91.06 159 LEU A O 1
ATOM 1186 N N . GLU A 1 160 ? -11.873 14.198 -18.479 1.00 91.69 160 GLU A N 1
ATOM 1187 C CA . GLU A 1 160 ? -12.325 14.479 -19.846 1.00 91.69 160 GLU A CA 1
ATOM 1188 C C . GLU A 1 160 ? -11.448 13.787 -20.893 1.00 91.69 160 GLU A C 1
ATOM 1190 O O . GLU A 1 160 ? -11.950 13.339 -21.921 1.00 91.69 160 GLU A O 1
ATOM 1195 N N . ASN A 1 161 ? -10.138 13.690 -20.644 1.00 92.56 161 ASN A N 1
ATOM 1196 C CA . ASN A 1 161 ? -9.174 13.168 -21.619 1.00 92.56 161 ASN A CA 1
ATOM 1197 C C . ASN A 1 161 ? -8.328 11.984 -21.112 1.00 92.56 161 ASN A C 1
ATOM 1199 O O . ASN A 1 161 ? -7.552 11.424 -21.882 1.00 92.56 161 ASN A O 1
ATOM 1203 N N . GLY A 1 162 ? -8.463 11.599 -19.841 1.00 89.88 162 GLY A N 1
ATOM 1204 C CA . GLY A 1 162 ? -7.725 10.500 -19.214 1.00 89.88 162 GLY A CA 1
ATOM 1205 C C . GLY A 1 162 ? -6.261 10.808 -18.881 1.00 89.88 162 GLY A C 1
ATOM 1206 O O . GLY A 1 162 ? -5.555 9.926 -18.390 1.00 89.88 162 GLY A O 1
ATOM 1207 N N . ASN A 1 163 ? -5.781 12.031 -19.122 1.00 91.44 163 ASN A N 1
ATOM 1208 C CA . ASN A 1 163 ? -4.388 12.394 -18.880 1.00 91.44 163 ASN A CA 1
ATOM 1209 C C . ASN A 1 163 ? -4.116 12.640 -17.395 1.00 91.44 163 ASN A C 1
ATOM 1211 O O . ASN A 1 163 ? -4.954 13.165 -16.665 1.00 91.44 163 ASN A O 1
ATOM 1215 N N . ILE A 1 164 ? -2.902 12.308 -16.958 1.00 88.44 164 ILE A N 1
ATOM 1216 C CA . ILE A 1 164 ? -2.418 12.622 -15.613 1.00 88.44 164 ILE A CA 1
ATOM 1217 C C . ILE A 1 164 ? -1.812 14.028 -15.635 1.00 88.44 164 ILE A C 1
ATOM 1219 O O . ILE A 1 164 ? -0.837 14.271 -16.345 1.00 88.44 164 ILE A O 1
ATOM 1223 N N . GLU A 1 165 ? -2.366 14.942 -14.843 1.00 90.62 165 GLU A N 1
ATOM 1224 C CA . GLU A 1 165 ? -1.901 16.327 -14.726 1.00 90.62 165 GLU A CA 1
ATOM 1225 C C . GLU A 1 165 ? -1.526 16.674 -13.274 1.00 90.62 165 GLU A C 1
ATOM 1227 O O . GLU A 1 165 ? -2.186 16.199 -12.343 1.00 90.62 165 GLU A O 1
ATOM 1232 N N . PRO A 1 166 ? -0.487 17.498 -13.036 1.00 88.44 166 PRO A N 1
ATOM 1233 C CA . PRO A 1 166 ? -0.166 17.972 -11.694 1.00 88.44 166 PRO A CA 1
ATOM 1234 C C . PRO A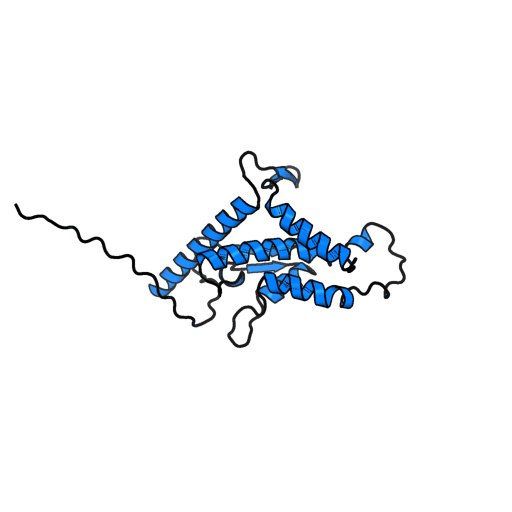 1 166 ? -1.329 18.763 -11.088 1.00 88.44 166 PRO A C 1
ATOM 1236 O O . PRO A 1 166 ? -1.923 19.624 -11.739 1.00 88.44 166 PRO A O 1
ATOM 1239 N N . LEU A 1 167 ? -1.624 18.518 -9.814 1.00 87.94 167 LEU A N 1
ATOM 1240 C CA . LE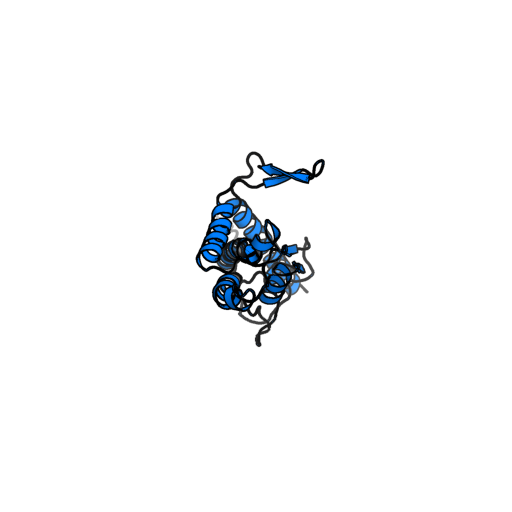U A 1 167 ? -2.582 19.312 -9.061 1.00 87.94 167 LEU A CA 1
ATOM 1241 C C . LEU A 1 167 ? -1.909 20.617 -8.613 1.00 87.94 167 LEU A C 1
ATOM 1243 O O . LEU A 1 167 ? -1.014 20.617 -7.765 1.00 87.94 167 LEU A O 1
ATOM 1247 N N . LEU A 1 168 ? -2.349 21.743 -9.178 1.00 81.44 168 LEU A N 1
ATOM 1248 C CA . LEU A 1 168 ? -1.892 23.079 -8.782 1.00 81.44 168 LEU A CA 1
ATOM 1249 C C . LEU A 1 168 ? -2.099 23.290 -7.275 1.00 81.44 168 LEU A C 1
ATOM 1251 O O . LEU A 1 168 ? -3.194 23.076 -6.761 1.00 81.44 168 LEU A O 1
ATOM 1255 N N . ASN A 1 169 ? -1.041 23.718 -6.579 1.00 83.56 169 ASN A N 1
ATOM 1256 C CA . ASN A 1 169 ? -0.999 23.900 -5.120 1.00 83.56 169 ASN A CA 1
ATOM 1257 C C . ASN A 1 169 ? -1.266 22.623 -4.292 1.00 83.56 169 ASN A C 1
ATOM 1259 O O . ASN A 1 169 ? -1.546 22.721 -3.101 1.00 83.56 169 ASN A O 1
ATOM 1263 N N . GLY A 1 170 ? -1.168 21.433 -4.896 1.00 80.56 170 GLY A N 1
ATOM 1264 C CA . GLY A 1 170 ? -1.450 20.152 -4.237 1.00 80.56 170 GLY A CA 1
ATOM 1265 C C . GLY A 1 170 ? -0.338 19.604 -3.336 1.00 80.56 170 GLY A C 1
ATOM 1266 O O . GLY A 1 170 ? -0.529 18.554 -2.735 1.00 80.56 170 GLY A O 1
ATOM 1267 N N . GLY A 1 171 ? 0.814 20.276 -3.251 1.00 93.31 171 GLY A N 1
ATOM 1268 C CA . GLY A 1 171 ? 1.987 19.757 -2.540 1.00 93.31 171 GLY A CA 1
ATOM 1269 C C . GLY A 1 171 ? 2.574 18.502 -3.197 1.00 93.31 171 GLY A C 1
ATOM 1270 O O . GLY A 1 171 ? 2.364 18.231 -4.385 1.00 93.31 171 GLY A O 1
ATOM 1271 N N . SER A 1 172 ? 3.349 17.750 -2.425 1.00 96.50 172 SER A N 1
ATOM 1272 C CA . SER A 1 172 ? 3.9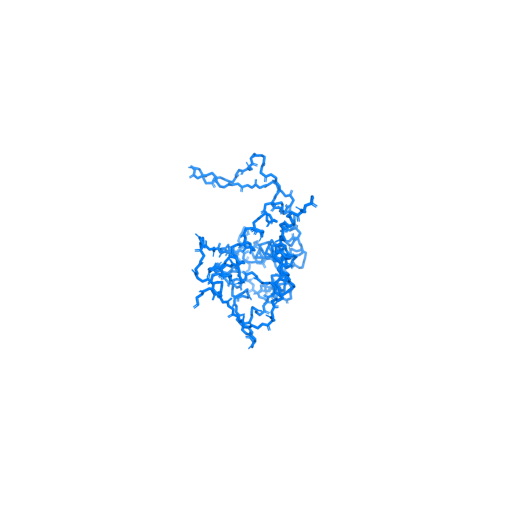67 16.480 -2.811 1.00 96.50 172 SER A CA 1
ATOM 1273 C C . SER A 1 172 ? 3.084 15.272 -2.484 1.00 96.50 172 SER A C 1
ATOM 1275 O O . SER A 1 172 ? 2.229 15.320 -1.600 1.00 96.50 172 SER A O 1
ATOM 1277 N N . ASN A 1 173 ? 3.326 14.146 -3.162 1.00 96.06 173 ASN A N 1
ATOM 1278 C CA . ASN A 1 173 ? 2.654 12.880 -2.847 1.00 96.06 173 ASN A CA 1
ATOM 1279 C C . ASN A 1 173 ? 2.893 12.439 -1.396 1.00 96.06 173 ASN A C 1
ATOM 1281 O O . ASN A 1 173 ? 2.017 11.836 -0.789 1.00 96.06 173 ASN A O 1
ATOM 1285 N N . GLU A 1 174 ? 4.064 12.740 -0.833 1.00 97.50 174 GLU A N 1
ATOM 1286 C CA . GLU A 1 174 ? 4.389 12.484 0.568 1.00 97.50 174 GLU A CA 1
ATOM 1287 C C . GLU A 1 174 ? 3.454 13.237 1.519 1.00 97.50 174 GLU A C 1
ATOM 1289 O O . GLU A 1 174 ? 2.864 12.628 2.412 1.00 97.50 174 GLU A O 1
ATOM 1294 N N . GLU A 1 175 ? 3.298 14.547 1.318 1.00 97.19 175 GLU A N 1
ATOM 1295 C CA . GLU A 1 175 ? 2.429 15.391 2.143 1.00 97.19 175 GLU A CA 1
ATOM 1296 C C . GLU A 1 175 ? 0.971 14.930 2.058 1.00 97.19 175 GLU A C 1
ATOM 1298 O O . GLU A 1 175 ? 0.293 14.818 3.084 1.00 97.19 175 GLU A O 1
ATOM 1303 N N . GLU A 1 176 ? 0.503 14.584 0.858 1.00 96.25 176 GLU A N 1
ATOM 1304 C CA . GLU A 1 176 ? -0.861 14.094 0.675 1.00 96.25 176 GLU A CA 1
ATOM 1305 C C . GLU A 1 176 ? -1.054 12.686 1.256 1.00 96.25 176 GLU A C 1
ATOM 1307 O O . GLU A 1 176 ? -2.087 12.425 1.865 1.00 96.25 176 GLU A O 1
ATOM 1312 N N . LEU A 1 177 ? -0.061 11.791 1.186 1.00 97.31 177 LEU A N 1
ATOM 1313 C CA . LEU A 1 177 ? -0.129 10.484 1.854 1.00 97.31 177 LEU A CA 1
ATOM 1314 C C . LEU A 1 177 ? -0.130 10.609 3.380 1.00 97.31 177 LEU A C 1
ATOM 1316 O O . LEU A 1 177 ? -0.835 9.850 4.042 1.00 97.31 177 LEU A O 1
ATOM 1320 N N . ILE A 1 178 ? 0.601 11.571 3.953 1.00 98.38 178 ILE A N 1
ATOM 1321 C CA . ILE A 1 178 ? 0.537 11.872 5.393 1.00 98.38 178 ILE A CA 1
ATOM 1322 C C . ILE A 1 178 ? -0.868 12.359 5.765 1.00 98.38 178 ILE A C 1
ATOM 1324 O O . ILE A 1 178 ? -1.455 11.897 6.748 1.00 98.38 178 ILE A O 1
ATOM 1328 N N . ARG A 1 179 ? -1.438 13.270 4.969 1.00 97.06 179 ARG A N 1
ATOM 1329 C CA . ARG A 1 179 ? -2.810 13.749 5.167 1.00 97.06 179 ARG A CA 1
ATOM 1330 C C . ARG A 1 179 ? -3.820 12.608 5.050 1.00 97.06 179 ARG A C 1
ATOM 1332 O O . ARG A 1 179 ? -4.714 12.495 5.887 1.00 97.06 179 ARG A O 1
ATOM 1339 N N . PHE A 1 180 ? -3.660 11.750 4.051 1.00 96.62 180 PHE A N 1
ATOM 1340 C CA . PHE A 1 180 ? -4.518 10.597 3.827 1.00 96.62 180 PHE A CA 1
ATOM 1341 C C . PHE A 1 180 ? -4.417 9.577 4.967 1.00 96.62 180 PHE A C 1
ATOM 1343 O O . PHE A 1 180 ? -5.446 9.111 5.452 1.00 96.62 180 PHE A O 1
ATOM 1350 N N . ALA A 1 181 ? -3.213 9.307 5.482 1.00 98.31 181 ALA A N 1
ATOM 1351 C CA . ALA A 1 181 ? -3.015 8.464 6.660 1.00 98.31 181 ALA A CA 1
ATOM 1352 C C . ALA A 1 181 ? -3.790 8.996 7.874 1.00 98.31 181 ALA A C 1
ATOM 1354 O O . ALA A 1 181 ? -4.430 8.226 8.590 1.00 98.31 181 ALA A O 1
ATOM 1355 N N . LYS A 1 182 ? -3.804 10.321 8.072 1.00 98.06 182 LYS A N 1
ATOM 1356 C CA . LYS A 1 182 ? -4.602 10.949 9.130 1.00 98.06 182 LYS A CA 1
ATOM 1357 C C . LYS A 1 182 ? -6.102 10.730 8.930 1.00 98.06 182 LYS A C 1
ATOM 1359 O O . LYS A 1 182 ? -6.776 10.364 9.885 1.00 98.06 182 LYS A O 1
ATOM 1364 N N . ILE A 1 183 ? -6.609 10.893 7.705 1.00 96.19 183 ILE A N 1
ATOM 1365 C CA . ILE A 1 183 ? -8.022 10.631 7.377 1.00 96.19 183 ILE A CA 1
ATOM 1366 C C . ILE A 1 183 ? -8.391 9.176 7.704 1.00 96.19 183 ILE A C 1
ATOM 1368 O O . ILE A 1 183 ? -9.402 8.934 8.360 1.00 96.19 183 ILE A O 1
ATOM 1372 N N . LEU A 1 184 ? -7.554 8.215 7.302 1.00 96.62 184 LEU A N 1
ATOM 1373 C CA . LEU A 1 184 ? -7.759 6.792 7.590 1.00 96.62 184 LEU A CA 1
ATOM 1374 C C . LEU A 1 184 ? -7.735 6.492 9.098 1.00 96.62 184 LEU A C 1
ATOM 1376 O O . LEU A 1 184 ? -8.599 5.771 9.599 1.00 96.62 184 LEU A O 1
ATOM 1380 N N . SER A 1 185 ? -6.769 7.055 9.824 1.00 96.38 185 SER A N 1
ATOM 1381 C CA . SER A 1 185 ? -6.651 6.934 11.283 1.00 96.38 185 SER A CA 1
ATOM 1382 C C . SER A 1 185 ? -7.878 7.494 12.002 1.00 96.38 185 SER A C 1
ATOM 1384 O O . SER A 1 185 ? -8.457 6.828 12.862 1.00 96.38 185 SER A O 1
ATOM 1386 N N . ASP A 1 186 ? -8.311 8.702 11.643 1.00 94.88 186 ASP A N 1
ATOM 1387 C CA . ASP A 1 186 ? -9.469 9.348 12.262 1.00 94.88 186 ASP A CA 1
ATOM 1388 C C . ASP A 1 186 ? -10.755 8.543 12.004 1.00 94.88 186 ASP A C 1
ATOM 1390 O O . ASP A 1 186 ? -11.517 8.282 12.940 1.00 94.88 186 ASP A O 1
ATOM 1394 N N . GLU A 1 187 ? -10.957 8.053 10.777 1.00 93.81 187 GLU A N 1
ATOM 1395 C CA . GLU A 1 187 ? -12.086 7.180 10.433 1.00 93.81 187 GLU A CA 1
ATOM 1396 C C . GLU A 1 187 ? -12.056 5.864 11.230 1.00 93.81 187 GLU A C 1
ATOM 1398 O O . GLU A 1 187 ? -13.066 5.465 11.819 1.00 93.81 187 GLU A O 1
ATOM 1403 N N . ARG A 1 188 ? -10.892 5.206 11.334 1.00 92.56 188 ARG A N 1
ATOM 1404 C CA . ARG A 1 188 ? -10.722 3.984 12.139 1.00 92.56 188 ARG A CA 1
ATOM 1405 C C . ARG A 1 188 ? -11.065 4.224 13.609 1.00 92.56 188 ARG A C 1
ATOM 1407 O O . ARG A 1 188 ? -11.782 3.422 14.212 1.00 92.56 188 ARG A O 1
ATOM 1414 N N . ARG A 1 189 ? -10.578 5.317 14.204 1.00 92.25 189 ARG A N 1
ATOM 1415 C CA . ARG A 1 189 ? -10.858 5.670 15.607 1.00 92.25 189 ARG A CA 1
ATOM 1416 C C . ARG A 1 189 ? -12.345 5.917 15.833 1.00 92.25 189 ARG A C 1
ATOM 1418 O O . ARG A 1 189 ? -12.906 5.386 16.790 1.00 92.25 189 ARG A O 1
ATOM 1425 N N . MET A 1 190 ? -12.997 6.652 14.933 1.00 90.44 190 MET A N 1
ATOM 1426 C CA . MET A 1 190 ? -14.442 6.895 14.988 1.00 90.44 190 MET A CA 1
ATOM 1427 C C . MET A 1 190 ? -15.248 5.594 14.944 1.00 90.44 190 MET A C 1
ATOM 1429 O O . MET A 1 190 ? -16.143 5.385 15.765 1.00 90.44 190 MET A O 1
ATOM 1433 N N . ARG A 1 191 ? -14.894 4.691 14.030 1.00 88.81 191 ARG A N 1
ATOM 1434 C CA . ARG A 1 191 ? -15.492 3.358 13.897 1.00 88.81 191 ARG A CA 1
ATOM 1435 C C . ARG A 1 191 ? -15.331 2.508 15.163 1.00 88.81 191 ARG A C 1
ATOM 1437 O O . ARG A 1 191 ? -16.290 1.886 15.617 1.00 88.81 191 ARG A O 1
ATOM 1444 N N . LEU A 1 192 ? -14.144 2.515 15.773 1.00 87.50 192 LEU A N 1
ATOM 1445 C CA . LEU A 1 192 ? -13.883 1.797 17.027 1.00 87.50 192 LEU A CA 1
ATOM 1446 C C . LEU A 1 192 ? -14.686 2.359 18.206 1.00 87.50 192 LEU A C 1
ATOM 1448 O O . LEU A 1 192 ? -15.156 1.580 19.032 1.00 87.50 192 LEU A O 1
ATOM 1452 N N . LEU A 1 193 ? -14.861 3.682 18.277 1.00 88.12 193 LEU A N 1
ATOM 1453 C CA . LEU A 1 193 ? -15.689 4.325 19.302 1.00 88.12 193 LEU A CA 1
ATOM 1454 C C . LEU A 1 193 ? -17.164 3.934 19.163 1.00 88.12 193 LEU A C 1
ATOM 1456 O O . LEU A 1 193 ? -17.804 3.635 20.165 1.00 88.12 193 LEU A O 1
ATOM 1460 N N . ARG A 1 194 ? -17.696 3.878 17.935 1.00 85.06 194 ARG A N 1
ATOM 1461 C CA . ARG A 1 194 ? -19.085 3.452 17.683 1.00 85.06 194 ARG A CA 1
ATOM 1462 C C . ARG A 1 194 ? -19.352 2.022 18.136 1.00 85.06 194 ARG A C 1
ATOM 1464 O O . ARG A 1 194 ? -20.327 1.804 18.838 1.00 85.06 194 ARG A O 1
ATOM 1471 N N . MET A 1 195 ? -18.439 1.090 17.853 1.00 80.44 195 MET A N 1
ATOM 1472 C CA . MET A 1 195 ? -18.556 -0.297 18.328 1.00 80.44 195 MET A CA 1
ATOM 1473 C C . MET A 1 195 ? -18.599 -0.441 19.855 1.00 80.44 195 MET A C 1
ATOM 1475 O O . MET A 1 195 ? -19.018 -1.480 20.343 1.00 80.44 195 MET A O 1
ATOM 1479 N N . GLN A 1 196 ? -18.062 0.520 20.612 1.00 78.88 196 GLN A N 1
ATOM 1480 C CA . GLN A 1 196 ? -18.081 0.477 22.081 1.00 78.88 196 GLN A CA 1
ATOM 1481 C C . GLN A 1 196 ? -19.376 1.050 22.669 1.00 78.88 196 GLN A C 1
ATOM 1483 O O . GLN A 1 196 ? -19.613 0.894 23.864 1.00 78.88 196 GLN A O 1
ATOM 1488 N N . MET A 1 197 ? -20.165 1.762 21.859 1.00 73.88 197 MET A N 1
ATOM 1489 C CA . MET A 1 197 ? -21.457 2.327 22.252 1.00 73.88 197 MET A CA 1
ATOM 1490 C C . MET A 1 197 ? -22.636 1.390 21.940 1.00 73.88 197 MET A C 1
ATOM 1492 O O . MET A 1 197 ? -23.743 1.674 22.392 1.00 73.88 197 MET A O 1
ATOM 1496 N N . GLU A 1 198 ? -22.398 0.316 21.181 1.00 62.84 198 GLU A N 1
ATOM 1497 C CA . GLU A 1 198 ? -23.342 -0.776 20.881 1.00 62.84 198 GLU A CA 1
ATOM 1498 C C . GLU A 1 198 ? -23.159 -1.949 21.856 1.00 62.84 198 GLU A C 1
ATOM 1500 O O . GLU A 1 198 ? -24.190 -2.521 22.276 1.00 62.84 198 GLU A O 1
#

Organism: NCBI:txid544730

Secondary structure (DSSP, 8-state):
-------PPP-------------S-S--SS--EEEE---GGGGHHHHHHHHHHHHHHHHHH-TT--GGGT-SEEEESTHHHHHHHHHH-B-TTSSBSS-HHHHHHHHHHHHHHHS-TTSS-S---SGGGGSS---HHHHHHHHHHHHHHHTSBPEEE-TTT--EEE-TT--BHHHHHHHHHHHHHHHHHHHHHHHHH-

Radius of gyration: 21.1 Å; chains: 1; bounding box: 43×56×75 Å

Foldseek 3Di:
DDDDDDDDDDPPPPPDDPADDDQLQPPFPDAAEAEQEDFALLSLLVLLVQLLLQVLLCVQPNPLGAPRNQHNYQYYDHSSNVLSCQRCPQDPRGHRPDHSVVVLVCSLVPLCVVQPPPPDPPPPDDPVVPRSPNDNVVSVVSSVVSVVQQQDADWDQDPVPRDIGGDVVRGGNVVVSSVVSVVSNVRSVVSVVVVVVD

InterPro domains:
  IPR002641 Patatin-like phospholipase domain [PF01734] (34-160)
  IPR002641 Patatin-like phospholipase domain [PS51635] (34-198)
  IPR016035 Acyl transferase/acyl hydrolase/lysophospholipase [SSF52151] (29-175)

pLDDT: mean 82.65, std 19.97, range [33.47, 98.75]